Protein AF-0000000086839365 (afdb_homodimer)

Organism: NCBI:txid72228

Structure (mmCIF, N/CA/C/O backbone):
data_AF-0000000086839365-model_v1
#
loop_
_entity.id
_entity.type
_entity.pdbx_description
1 polymer 'YCII-related domain-containing protein'
#
loop_
_atom_site.group_PDB
_atom_site.id
_atom_site.type_symbol
_atom_site.label_atom_id
_atom_site.label_alt_id
_atom_site.label_comp_id
_atom_site.label_asym_id
_atom_site.label_entity_id
_atom_site.label_seq_id
_atom_site.pdbx_PDB_ins_code
_atom_site.Cartn_x
_atom_site.Cartn_y
_atom_site.Cartn_z
_atom_site.occupancy
_atom_site.B_iso_or_equiv
_atom_site.auth_seq_id
_atom_site.auth_comp_id
_atom_site.auth_asym_id
_atom_site.auth_atom_id
_atom_site.pdbx_PDB_model_num
ATOM 1 N N . MET A 1 1 ? 32.625 5.676 -29.281 1 28.03 1 MET A N 1
ATOM 2 C CA . MET A 1 1 ? 31.203 5.43 -29.188 1 28.03 1 MET A CA 1
ATOM 3 C C . MET A 1 1 ? 30.703 5.566 -27.75 1 28.03 1 MET A C 1
ATOM 5 O O . MET A 1 1 ? 31.297 4.992 -26.844 1 28.03 1 MET A O 1
ATOM 9 N N . ALA A 1 2 ? 30.219 6.73 -27.219 1 36.94 2 ALA A N 1
ATOM 10 C CA . ALA A 1 2 ? 29.703 6.93 -25.875 1 36.94 2 ALA A CA 1
ATOM 11 C C . ALA A 1 2 ? 28.766 5.793 -25.484 1 36.94 2 ALA A C 1
ATOM 13 O O . ALA A 1 2 ? 27.844 5.445 -26.219 1 36.94 2 ALA A O 1
ATOM 14 N N . SER A 1 3 ? 29.203 4.723 -24.906 1 38.28 3 SER A N 1
ATOM 15 C CA . SER A 1 3 ? 28.375 3.59 -24.484 1 38.28 3 SER A CA 1
ATOM 16 C C . SER A 1 3 ? 27.062 4.051 -23.875 1 38.28 3 SER A C 1
ATOM 18 O O . SER A 1 3 ? 27.047 4.793 -22.891 1 38.28 3 SER A O 1
ATOM 20 N N . SER A 1 4 ? 26.031 4.438 -24.531 1 45.25 4 SER A N 1
ATOM 21 C CA . SER A 1 4 ? 24.688 4.852 -24.141 1 45.25 4 SER A CA 1
ATOM 22 C C . SER A 1 4 ? 24.156 4.027 -22.984 1 45.25 4 SER A C 1
ATOM 24 O O . SER A 1 4 ? 23.906 2.828 -23.125 1 45.25 4 SER A O 1
ATOM 26 N N . SER A 1 5 ? 24.734 3.982 -21.859 1 48 5 SER A N 1
ATOM 27 C CA . SER A 1 5 ? 24.406 3.174 -20.703 1 48 5 SER A CA 1
ATOM 28 C C . SER A 1 5 ? 22.906 3.18 -20.422 1 48 5 SER A C 1
ATOM 30 O O . SER A 1 5 ? 22.312 4.238 -20.203 1 48 5 SER A O 1
ATOM 32 N N . ALA A 1 6 ? 22.156 2.48 -21.203 1 50.81 6 ALA A N 1
ATOM 33 C CA . ALA A 1 6 ? 20.719 2.301 -21.078 1 50.81 6 ALA A CA 1
ATOM 34 C C . ALA A 1 6 ? 20.281 2.414 -19.609 1 50.81 6 ALA A C 1
ATOM 36 O O . ALA A 1 6 ? 20.891 1.797 -18.734 1 50.81 6 ALA A O 1
ATOM 37 N N . ALA A 1 7 ? 19.672 3.627 -19.281 1 58.88 7 ALA A N 1
ATOM 38 C CA . ALA A 1 7 ? 19.141 3.811 -17.938 1 58.88 7 ALA A CA 1
ATOM 39 C C . ALA A 1 7 ? 18.531 2.518 -17.406 1 58.88 7 ALA A C 1
ATOM 41 O O . ALA A 1 7 ? 17.844 1.8 -18.141 1 58.88 7 ALA A O 1
ATOM 42 N N . ALA A 1 8 ? 19.109 1.996 -16.297 1 73.62 8 ALA A N 1
ATOM 43 C CA . ALA A 1 8 ? 18.562 0.798 -15.664 1 73.62 8 ALA A CA 1
ATOM 44 C C . ALA A 1 8 ? 17.047 0.851 -15.594 1 73.62 8 ALA A C 1
ATOM 46 O O . ALA A 1 8 ? 16.469 1.919 -15.383 1 73.62 8 ALA A O 1
ATOM 47 N N . PRO A 1 9 ? 16.391 -0.224 -16.016 1 88.38 9 PRO A N 1
ATOM 48 C CA . PRO A 1 9 ? 14.93 -0.25 -15.961 1 88.38 9 PRO A CA 1
ATOM 49 C C . PRO A 1 9 ? 14.383 0.116 -14.586 1 88.38 9 PRO A C 1
ATOM 51 O O . PRO A 1 9 ? 15.023 -0.177 -13.57 1 88.38 9 PRO A O 1
ATOM 54 N N . THR A 1 10 ? 13.359 0.94 -14.578 1 95.38 10 THR A N 1
ATOM 55 C CA . THR A 1 10 ? 12.711 1.274 -13.32 1 95.38 10 THR A CA 1
ATOM 56 C C . THR A 1 10 ? 11.609 0.269 -13 1 95.38 10 THR A C 1
ATOM 58 O O . THR A 1 10 ? 11.094 -0.405 -13.891 1 95.38 10 THR A O 1
ATOM 61 N N . HIS A 1 11 ? 11.375 0.149 -11.766 1 97.56 11 HIS A N 1
ATOM 62 C CA . HIS A 1 11 ? 10.336 -0.71 -11.211 1 97.56 11 HIS A CA 1
ATOM 63 C C . HIS A 1 11 ? 9.461 0.051 -10.211 1 97.56 11 HIS A C 1
ATOM 65 O O . HIS A 1 11 ? 9.891 1.069 -9.664 1 97.56 11 HIS A O 1
ATOM 71 N N . GLU A 1 12 ? 8.234 -0.47 -10.055 1 98.25 12 GLU A N 1
ATOM 72 C CA . GLU A 1 12 ? 7.426 0.096 -8.984 1 98.25 12 GLU A CA 1
ATOM 73 C C . GLU A 1 12 ? 7.789 -0.513 -7.633 1 98.25 12 GLU A C 1
ATOM 75 O O . GLU A 1 12 ? 8.062 -1.712 -7.539 1 98.25 12 GLU A O 1
ATOM 80 N N . PHE A 1 13 ? 7.738 0.304 -6.656 1 98.94 13 PHE A N 1
ATOM 81 C CA . PHE A 1 13 ? 7.895 -0.104 -5.262 1 98.94 13 PHE A CA 1
ATOM 82 C C . PHE A 1 13 ? 6.699 0.344 -4.43 1 98.94 13 PHE A C 1
ATOM 84 O O . PHE A 1 13 ? 6.195 1.454 -4.609 1 98.94 13 PHE A O 1
ATOM 91 N N . LEU A 1 14 ? 6.184 -0.525 -3.609 1 98.94 14 LEU A N 1
ATOM 92 C CA . LEU A 1 14 ? 5.293 -0.122 -2.523 1 98.94 14 LEU A CA 1
ATOM 93 C C . LEU A 1 14 ? 6.082 0.168 -1.253 1 98.94 14 LEU A C 1
ATOM 95 O O . LEU A 1 14 ? 6.879 -0.662 -0.808 1 98.94 14 LEU A O 1
ATOM 99 N N . VAL A 1 15 ? 5.832 1.33 -0.741 1 98.94 15 VAL A N 1
ATOM 100 C CA . VAL A 1 15 ? 6.535 1.785 0.453 1 98.94 15 VAL A CA 1
ATOM 101 C C . VAL A 1 15 ? 5.535 2.043 1.577 1 98.94 15 VAL A C 1
ATOM 103 O O . VAL A 1 15 ? 4.473 2.629 1.35 1 98.94 15 VAL A O 1
ATOM 106 N N . VAL A 1 16 ? 5.773 1.506 2.717 1 98.94 16 VAL A N 1
ATOM 107 C CA . VAL A 1 16 ? 5.102 1.881 3.957 1 98.94 16 VAL A CA 1
ATOM 108 C C . VAL A 1 16 ? 6.113 2.49 4.926 1 98.94 16 VAL A C 1
ATOM 110 O O . VAL A 1 16 ? 7.07 1.829 5.332 1 98.94 16 VAL A O 1
ATOM 113 N N . VAL A 1 17 ? 5.91 3.715 5.262 1 98.94 17 VAL A N 1
ATOM 114 C CA . VAL A 1 17 ? 6.859 4.395 6.137 1 98.94 17 VAL A CA 1
ATOM 115 C C . VAL A 1 17 ? 6.125 4.965 7.348 1 98.94 17 VAL A C 1
ATOM 117 O O . VAL A 1 17 ? 5.281 5.852 7.211 1 98.94 17 VAL A O 1
ATOM 120 N N . PRO A 1 18 ? 6.445 4.457 8.523 1 98.88 18 PRO A N 1
ATOM 121 C CA . PRO A 1 18 ? 5.766 4.949 9.727 1 98.88 18 PRO A CA 1
ATOM 122 C C . PRO A 1 18 ? 6.242 6.336 10.148 1 98.88 18 PRO A C 1
ATOM 124 O O . PRO A 1 18 ? 7.348 6.75 9.789 1 98.88 18 PRO A O 1
ATOM 127 N N . ASP A 1 19 ? 5.387 7.039 10.812 1 98.94 19 ASP A N 1
ATOM 128 C CA . ASP A 1 19 ? 5.816 8.219 11.547 1 98.94 19 ASP A CA 1
ATOM 129 C C . ASP A 1 19 ? 6.562 7.832 12.828 1 98.94 19 ASP A C 1
ATOM 131 O O . ASP A 1 19 ? 6.266 6.801 13.43 1 98.94 19 ASP A O 1
ATOM 135 N N . LYS A 1 20 ? 7.512 8.672 13.242 1 98.75 20 LYS A N 1
ATOM 136 C CA . LYS A 1 20 ? 8.07 8.531 14.586 1 98.75 20 LYS A CA 1
ATOM 137 C C . LYS A 1 20 ? 7.031 8.891 15.648 1 98.75 20 LYS A C 1
ATOM 139 O O . LYS A 1 20 ? 6.102 9.656 15.383 1 98.75 20 LYS A O 1
ATOM 144 N N . PRO A 1 21 ? 7.191 8.25 16.844 1 98.25 21 PRO A N 1
ATOM 145 C CA . PRO A 1 21 ? 6.242 8.578 17.906 1 98.25 21 PRO A CA 1
ATOM 146 C C . PRO A 1 21 ? 6.215 10.07 18.219 1 98.25 21 PRO A C 1
ATOM 148 O O . PRO A 1 21 ? 7.262 10.727 18.234 1 98.25 21 PRO A O 1
ATOM 151 N N . GLY A 1 22 ? 4.953 10.648 18.391 1 98 22 GLY A N 1
ATOM 152 C CA . GLY A 1 22 ? 4.801 12.008 18.891 1 98 22 GLY A CA 1
ATOM 153 C C . GLY A 1 22 ? 4.988 13.062 17.812 1 98 22 GLY A C 1
ATOM 154 O O . GLY A 1 22 ? 5.258 14.227 18.109 1 98 22 GLY A O 1
ATOM 155 N N . MET A 1 23 ? 4.879 12.742 16.547 1 98.56 23 MET A N 1
ATOM 156 C CA . MET A 1 23 ? 5.262 13.656 15.484 1 98.56 23 MET A CA 1
ATOM 157 C C . MET A 1 23 ? 4.035 14.32 14.867 1 98.56 23 MET A C 1
ATOM 159 O O . MET A 1 23 ? 4.121 14.938 13.805 1 98.56 23 MET A O 1
ATOM 163 N N . HIS A 1 24 ? 2.869 14.203 15.516 1 98.56 24 HIS A N 1
ATOM 164 C CA . HIS A 1 24 ? 1.63 14.719 14.938 1 98.56 24 HIS A CA 1
ATOM 165 C C . HIS A 1 24 ? 1.744 16.203 14.617 1 98.56 24 HIS A C 1
ATOM 167 O O . HIS A 1 24 ? 1.538 16.609 13.477 1 98.56 24 HIS A O 1
ATOM 173 N N . ALA A 1 25 ? 2.062 17.031 15.594 1 98.56 25 ALA A N 1
ATOM 174 C CA . ALA A 1 25 ? 2.125 18.484 15.422 1 98.56 25 ALA A CA 1
ATOM 175 C C . ALA A 1 25 ? 3.125 18.859 14.328 1 98.56 25 ALA A C 1
ATOM 177 O O . ALA A 1 25 ? 2.861 19.75 13.516 1 98.56 25 ALA A O 1
ATOM 178 N N . LYS A 1 26 ? 4.293 18.234 14.367 1 98.75 26 LYS A N 1
ATOM 179 C CA . LYS A 1 26 ? 5.309 18.516 13.352 1 98.75 26 LYS A CA 1
ATOM 180 C C . LYS A 1 26 ? 4.816 18.109 11.961 1 98.75 26 LYS A C 1
ATOM 182 O O . LYS A 1 26 ? 5.047 18.844 10.992 1 98.75 26 LYS A O 1
ATOM 187 N N . ARG A 1 27 ? 4.172 16.922 11.812 1 98.88 27 ARG A N 1
ATOM 188 C CA . ARG A 1 27 ? 3.605 16.5 10.531 1 98.88 27 ARG A CA 1
ATOM 189 C C . ARG A 1 27 ? 2.629 17.547 10 1 98.88 27 ARG A C 1
ATOM 191 O O . ARG A 1 27 ? 2.717 17.953 8.836 1 98.88 27 ARG A O 1
ATOM 198 N N . ILE A 1 28 ? 1.721 18 10.852 1 98.69 28 ILE A N 1
ATOM 199 C CA . ILE A 1 28 ? 0.717 18.969 10.445 1 98.69 28 ILE A CA 1
ATOM 200 C C . ILE A 1 28 ? 1.403 20.266 9.992 1 98.69 28 ILE A C 1
ATOM 202 O O . ILE A 1 28 ? 1.043 20.844 8.961 1 98.69 28 ILE A O 1
ATOM 206 N N . LYS A 1 29 ? 2.381 20.641 10.711 1 98.62 29 LYS A N 1
ATOM 207 C CA . LYS A 1 29 ? 3.078 21.891 10.445 1 98.62 29 LYS A CA 1
ATOM 208 C C . LYS A 1 29 ? 3.707 21.891 9.055 1 98.62 29 LYS A C 1
ATOM 210 O O . LYS A 1 29 ? 3.705 22.906 8.367 1 98.62 29 LYS A O 1
ATOM 215 N N . VAL A 1 30 ? 4.285 20.797 8.602 1 98.75 30 VAL A N 1
ATOM 216 C CA . VAL A 1 30 ? 5.043 20.797 7.355 1 98.75 30 VAL A CA 1
ATOM 217 C C . VAL A 1 30 ? 4.25 20.078 6.266 1 98.75 30 VAL A C 1
ATOM 219 O O . VAL A 1 30 ? 4.77 19.828 5.176 1 98.75 30 VAL A O 1
ATOM 222 N N . ARG A 1 31 ? 3.018 19.719 6.512 1 98.56 31 ARG A N 1
ATOM 223 C CA . ARG A 1 31 ? 2.205 18.922 5.602 1 98.56 31 ARG A CA 1
ATOM 224 C C . ARG A 1 31 ? 2.027 19.641 4.262 1 98.56 31 ARG A C 1
ATOM 226 O O . ARG A 1 31 ? 2.199 19.031 3.203 1 98.56 31 ARG A O 1
ATOM 233 N N . GLN A 1 32 ? 1.69 20.922 4.32 1 98 32 GLN A N 1
ATOM 234 C CA . GLN A 1 32 ? 1.48 21.656 3.074 1 98 32 GLN A CA 1
ATOM 235 C C . GLN A 1 32 ? 2.752 21.672 2.23 1 98 32 GLN A C 1
ATOM 237 O O . GLN A 1 32 ? 2.695 21.516 1.008 1 98 32 GLN A O 1
ATOM 242 N N . MET A 1 33 ? 3.857 21.891 2.861 1 98.38 33 MET A N 1
ATOM 243 C CA . MET A 1 33 ? 5.125 21.875 2.141 1 98.38 33 MET A CA 1
ATOM 244 C C . MET A 1 33 ? 5.402 20.484 1.562 1 98.38 33 MET A C 1
ATOM 246 O O . MET A 1 33 ? 5.918 20.359 0.449 1 98.38 33 MET A O 1
ATOM 250 N N . HIS A 1 34 ? 5.141 19.406 2.291 1 98.56 34 HIS A N 1
ATOM 251 C CA . HIS A 1 34 ? 5.238 18.047 1.782 1 98.56 34 HIS A CA 1
ATOM 252 C C . HIS A 1 34 ? 4.434 17.875 0.497 1 98.56 34 HIS A C 1
ATOM 254 O O . HIS A 1 34 ? 4.961 17.406 -0.512 1 98.56 34 HIS A O 1
ATOM 260 N N . LEU A 1 35 ? 3.217 18.328 0.524 1 97.19 35 LEU A N 1
ATOM 261 C CA . LEU A 1 35 ? 2.326 18.141 -0.617 1 97.19 35 LEU A CA 1
ATOM 262 C C . LEU A 1 35 ? 2.811 18.953 -1.816 1 97.19 35 LEU A C 1
ATOM 264 O O . LEU A 1 35 ? 2.803 18.453 -2.947 1 97.19 35 LEU A O 1
ATOM 268 N N . VAL A 1 36 ? 3.244 20.172 -1.622 1 97.19 36 VAL A N 1
ATOM 269 C CA . VAL A 1 36 ? 3.762 21.016 -2.689 1 97.19 36 VAL A CA 1
ATOM 270 C C . VAL A 1 36 ? 5.016 20.391 -3.291 1 97.19 36 VAL A C 1
ATOM 272 O O . VAL A 1 36 ? 5.168 20.344 -4.516 1 97.19 36 VAL A O 1
ATOM 275 N N . ASN A 1 37 ? 5.895 19.875 -2.42 1 97 37 ASN A N 1
ATOM 276 C CA . ASN A 1 37 ? 7.152 19.281 -2.865 1 97 37 ASN A CA 1
ATOM 277 C C . ASN A 1 37 ? 6.922 18.016 -3.682 1 97 37 ASN A C 1
ATOM 279 O O . ASN A 1 37 ? 7.785 17.609 -4.461 1 97 37 ASN A O 1
ATOM 283 N N . LEU A 1 38 ? 5.801 17.391 -3.551 1 95.56 38 LEU A N 1
ATOM 284 C CA . LEU A 1 38 ? 5.52 16.125 -4.223 1 95.56 38 LEU A CA 1
ATOM 285 C C . LEU A 1 38 ? 4.992 16.359 -5.633 1 95.56 38 LEU A C 1
ATOM 287 O O . LEU A 1 38 ? 5.023 15.461 -6.473 1 95.56 38 LEU A O 1
ATOM 291 N N . ALA A 1 39 ? 4.527 17.531 -5.879 1 95.56 39 ALA A N 1
ATOM 292 C CA . ALA A 1 39 ? 3.816 17.828 -7.117 1 95.56 39 ALA A CA 1
ATOM 293 C C . ALA A 1 39 ? 4.637 17.422 -8.336 1 95.56 39 ALA A C 1
ATOM 295 O O . ALA A 1 39 ? 4.145 16.719 -9.219 1 95.56 39 ALA A O 1
ATOM 296 N N . PRO A 1 40 ? 5.93 17.766 -8.383 1 96.12 40 PRO A N 1
ATOM 297 C CA . PRO A 1 40 ? 6.699 17.375 -9.562 1 96.12 40 PRO A CA 1
ATOM 298 C C . PRO A 1 40 ? 6.832 15.867 -9.711 1 96.12 40 PRO A C 1
ATOM 300 O O . PRO A 1 40 ? 6.871 15.359 -10.836 1 96.12 40 PRO A O 1
ATOM 303 N N . LYS A 1 41 ? 6.957 15.148 -8.641 1 95.25 41 LYS A N 1
ATOM 304 C CA . LYS A 1 41 ? 7.07 13.695 -8.68 1 95.25 41 LYS A CA 1
ATOM 305 C C . LYS A 1 41 ? 5.777 13.055 -9.172 1 95.25 41 LYS A C 1
ATOM 307 O O . LYS A 1 41 ? 5.809 12.055 -9.898 1 95.25 41 LYS A O 1
ATOM 312 N N . ILE A 1 42 ? 4.707 13.664 -8.781 1 96.06 42 ILE A N 1
ATOM 313 C CA . ILE A 1 42 ? 3.389 13.195 -9.203 1 96.06 42 ILE A CA 1
ATOM 314 C C . ILE A 1 42 ? 3.176 13.508 -10.68 1 96.06 42 ILE A C 1
ATOM 316 O O . ILE A 1 42 ? 2.777 12.633 -11.453 1 96.06 42 ILE A O 1
ATOM 320 N N . GLU A 1 43 ? 3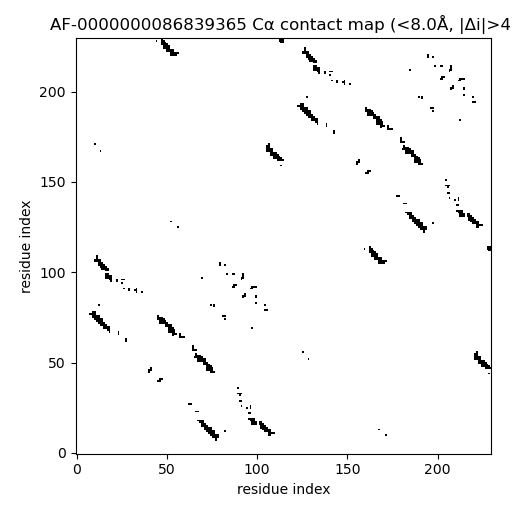.502 14.656 -11.109 1 96.19 43 GLU A N 1
ATOM 321 C CA . GLU A 1 43 ? 3.289 15.109 -12.484 1 96.19 43 GLU A CA 1
ATOM 322 C C . GLU A 1 43 ? 4.16 14.328 -13.461 1 96.19 43 GLU A C 1
ATOM 324 O O . GLU A 1 43 ? 3.75 14.07 -14.594 1 96.19 43 GLU A O 1
ATOM 329 N N . SER A 1 44 ? 5.34 13.93 -13.047 1 95 44 SER A N 1
ATOM 330 C CA . SER A 1 44 ? 6.254 13.188 -13.914 1 95 44 SER A CA 1
ATOM 331 C C . SER A 1 44 ? 5.797 11.742 -14.094 1 95 44 SER A C 1
ATOM 333 O O . SER A 1 44 ? 6.285 11.039 -14.977 1 95 44 SER A O 1
ATOM 335 N N . GLY A 1 45 ? 4.961 11.328 -13.164 1 94.06 45 GLY A N 1
ATOM 336 C CA . GLY A 1 45 ? 4.5 9.945 -13.195 1 94.06 45 GLY A CA 1
ATOM 337 C C . GLY A 1 45 ? 5.387 9.008 -12.398 1 94.06 45 GLY A C 1
ATOM 338 O O . GLY A 1 45 ? 5.16 7.793 -12.383 1 94.06 45 GLY A O 1
ATOM 339 N N . LYS A 1 46 ? 6.344 9.5 -11.75 1 95.06 46 LYS A N 1
ATOM 340 C CA . LYS A 1 46 ? 7.262 8.672 -10.977 1 95.06 46 LYS A CA 1
ATOM 341 C C . LYS A 1 46 ? 6.613 8.188 -9.68 1 95.06 46 LYS A C 1
ATOM 343 O O . LYS A 1 46 ? 6.945 7.117 -9.172 1 95.06 46 LYS A O 1
ATOM 348 N N . TRP A 1 47 ? 5.773 9.023 -9.141 1 97.12 47 TRP A N 1
ATOM 3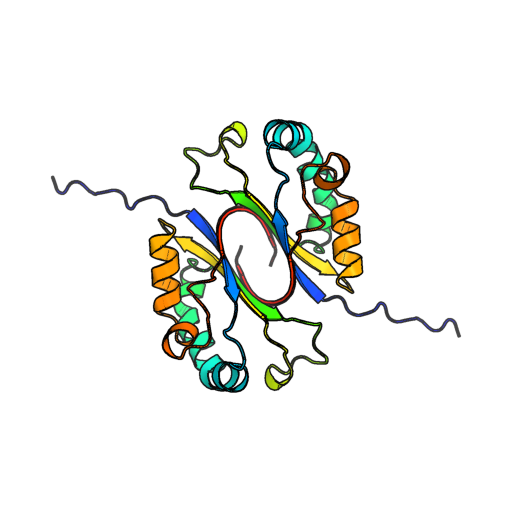49 C CA . TRP A 1 47 ? 4.934 8.602 -8.023 1 97.12 47 TRP A CA 1
ATOM 350 C C . TRP A 1 47 ? 3.529 8.25 -8.5 1 97.12 47 TRP A C 1
ATOM 352 O O . TRP A 1 47 ? 2.832 9.094 -9.07 1 97.12 47 TRP A O 1
ATOM 362 N N . LYS A 1 48 ? 3.152 7.059 -8.266 1 97.81 48 LYS A N 1
ATOM 363 C CA . LYS A 1 48 ? 1.942 6.516 -8.867 1 97.81 48 LYS A CA 1
ATOM 364 C C . LYS A 1 48 ? 0.757 6.605 -7.914 1 97.81 48 LYS A C 1
ATOM 366 O O . LYS A 1 48 ? -0.395 6.676 -8.352 1 97.81 48 LYS A O 1
ATOM 371 N N . MET A 1 49 ? 1.028 6.562 -6.641 1 98.44 49 MET A N 1
ATOM 372 C CA . MET A 1 49 ? 0.014 6.645 -5.594 1 98.44 49 MET A CA 1
ATOM 373 C C . MET A 1 49 ? 0.643 7.02 -4.258 1 98.44 49 MET A C 1
ATOM 375 O O . MET A 1 49 ? 1.79 6.664 -3.982 1 98.44 49 MET A O 1
ATOM 379 N N . GLY A 1 50 ? -0.154 7.699 -3.43 1 98.44 50 GLY A N 1
ATOM 380 C CA . GLY A 1 50 ? 0.332 7.969 -2.086 1 98.44 50 GLY A CA 1
ATOM 381 C C . GLY A 1 50 ? -0.711 8.609 -1.19 1 98.44 50 GLY A C 1
ATOM 382 O O . GLY A 1 50 ? -1.7 9.164 -1.678 1 98.44 50 GLY A O 1
ATOM 383 N N . GLY A 1 51 ? -0.425 8.57 0.098 1 98.62 51 GLY A N 1
ATOM 384 C CA . GLY A 1 51 ? -1.327 9.164 1.071 1 98.62 51 GLY A CA 1
ATOM 385 C C . GLY A 1 51 ? -0.975 8.805 2.504 1 98.62 51 GLY A C 1
ATOM 386 O O . GLY A 1 51 ? 0.053 8.18 2.76 1 98.62 51 GLY A O 1
ATOM 387 N N . ALA A 1 52 ? -1.816 9.219 3.389 1 98.81 52 ALA A N 1
ATOM 388 C CA . ALA A 1 52 ? -1.596 9.031 4.82 1 98.81 52 ALA A CA 1
ATOM 389 C C . ALA A 1 52 ? -2.193 7.715 5.297 1 98.81 52 ALA A C 1
ATOM 391 O O . ALA A 1 52 ? -3.295 7.34 4.887 1 98.81 52 ALA A O 1
ATOM 392 N N . LEU A 1 53 ? -1.438 7.035 6.09 1 98.94 53 LEU A N 1
ATOM 393 C CA . LEU A 1 53 ? -1.932 5.895 6.852 1 98.94 53 LEU A CA 1
ATOM 394 C C . LEU A 1 53 ? -2.371 6.32 8.25 1 98.94 53 LEU A C 1
ATOM 396 O O . LEU A 1 53 ? -1.649 7.051 8.938 1 98.94 53 LEU A O 1
ATOM 400 N N . LEU A 1 54 ? -3.52 5.84 8.664 1 98.81 54 LEU A N 1
ATOM 401 C CA . LEU A 1 54 ? -4.055 6.238 9.961 1 98.81 54 LEU A CA 1
ATOM 402 C C . LEU A 1 54 ? -4.18 5.035 10.891 1 98.81 54 LEU A C 1
ATOM 404 O O . LEU A 1 54 ? -4.312 3.898 10.43 1 98.81 54 LEU A O 1
ATOM 408 N N . LYS A 1 55 ? -4.16 5.273 12.156 1 98.31 55 LYS A N 1
ATOM 409 C CA . LYS A 1 55 ? -4.285 4.23 13.172 1 98.31 55 LYS A CA 1
ATOM 410 C C . LYS A 1 55 ? -5.742 3.807 13.344 1 98.31 55 LYS A C 1
ATOM 412 O O . LYS A 1 55 ? -6.02 2.684 13.766 1 98.31 55 LYS A O 1
ATOM 417 N N . ALA A 1 56 ? -6.648 4.738 13.078 1 97.25 56 ALA A N 1
ATOM 418 C CA . ALA A 1 56 ? -8.086 4.512 13.18 1 97.25 56 ALA A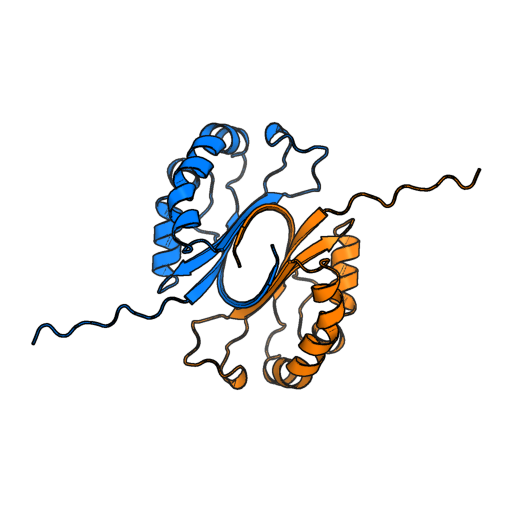 CA 1
ATOM 419 C C . ALA A 1 56 ? -8.844 5.359 12.156 1 97.25 56 ALA A C 1
ATOM 421 O O . ALA A 1 56 ? -8.297 6.305 11.594 1 97.25 56 ALA A O 1
ATOM 422 N N . LEU A 1 57 ? -10.086 4.969 11.914 1 97.25 57 LEU A N 1
ATOM 423 C CA . LEU A 1 57 ? -10.93 5.77 11.023 1 97.25 57 LEU A CA 1
ATOM 424 C C . LEU A 1 57 ? -11.078 7.191 11.555 1 97.25 57 LEU A C 1
ATOM 426 O O . LEU A 1 57 ? -11.32 7.391 12.75 1 97.25 57 LEU A O 1
ATOM 430 N N . PRO A 1 58 ? -10.953 8.125 10.727 1 94.81 58 PRO A N 1
ATOM 431 C CA . PRO A 1 58 ? -11.078 9.508 11.195 1 94.81 58 PRO A CA 1
ATOM 432 C C . PRO A 1 58 ? -12.531 9.93 11.414 1 94.81 58 PRO A C 1
ATOM 434 O O . PRO A 1 58 ? -13.43 9.43 10.734 1 94.81 58 PRO A O 1
ATOM 437 N N . ALA A 1 59 ? -12.703 10.828 12.281 1 92.12 59 ALA A N 1
ATOM 438 C CA . ALA A 1 59 ? -14.039 11.336 12.586 1 92.12 59 ALA A CA 1
ATOM 439 C C . ALA A 1 59 ? -14.539 12.273 11.492 1 92.12 59 ALA A C 1
ATOM 441 O O . ALA A 1 59 ? -15.75 12.406 11.281 1 92.12 59 ALA A O 1
ATOM 442 N N . ASP A 1 60 ? -13.594 12.93 10.844 1 94.25 60 ASP A N 1
ATOM 443 C CA . ASP A 1 60 ? -13.875 13.867 9.766 1 94.25 60 ASP A CA 1
ATOM 444 C C . ASP A 1 60 ? -12.688 13.984 8.812 1 94.25 60 ASP A C 1
ATOM 446 O O . ASP A 1 60 ? -11.75 13.18 8.883 1 94.25 60 ASP A O 1
ATOM 450 N N . ASP A 1 61 ? -12.758 14.938 7.949 1 94.44 61 ASP A N 1
ATOM 451 C CA . ASP A 1 61 ? -11.719 15.031 6.926 1 94.44 61 ASP A CA 1
ATOM 452 C C . ASP A 1 61 ? -10.68 16.078 7.293 1 94.44 61 ASP A C 1
ATOM 454 O O . ASP A 1 61 ? -9.867 16.484 6.453 1 94.44 61 ASP A O 1
ATOM 458 N N . ASP A 1 62 ? -10.68 16.562 8.523 1 96.56 62 ASP A N 1
ATOM 459 C CA . ASP A 1 62 ? -9.688 17.531 8.992 1 96.56 62 ASP A CA 1
ATOM 460 C C . ASP A 1 62 ? -8.398 16.828 9.414 1 96.56 62 ASP A C 1
ATOM 462 O O . ASP A 1 62 ? -8.383 16.109 10.422 1 96.56 62 ASP A O 1
ATOM 466 N N . PRO A 1 63 ? -7.344 17.062 8.727 1 97.06 63 PRO A N 1
ATOM 467 C CA . PRO A 1 63 ? -6.098 16.359 9.039 1 97.06 63 PRO A CA 1
ATOM 468 C C . PRO A 1 63 ? -5.637 16.594 10.477 1 97.06 63 PRO A C 1
ATOM 470 O O . PRO A 1 63 ? -4.938 15.758 11.055 1 97.06 63 PRO A O 1
ATOM 473 N N . ASP A 1 64 ? -6.043 17.703 11.039 1 96.69 64 ASP A N 1
ATOM 474 C CA . ASP A 1 64 ? -5.664 17.984 12.414 1 96.69 64 ASP A CA 1
ATOM 475 C C . ASP A 1 64 ? -6.199 16.922 13.367 1 96.69 64 ASP A C 1
ATOM 477 O O . ASP A 1 64 ? -5.684 16.75 14.469 1 96.69 64 ASP A O 1
ATOM 481 N N . ASN A 1 65 ? -7.188 16.219 12.922 1 96.75 65 ASN A N 1
ATOM 482 C CA . ASN A 1 65 ? -7.836 15.219 13.766 1 96.75 65 ASN A CA 1
ATOM 483 C C . ASN A 1 65 ? -7.387 13.805 13.414 1 96.75 65 ASN A C 1
ATOM 485 O O . ASN A 1 65 ? -7.832 12.836 14.031 1 96.75 65 ASN A O 1
ATOM 489 N N . PHE A 1 66 ? -6.535 13.672 12.453 1 98.25 66 PHE A N 1
ATOM 490 C CA . PHE A 1 66 ? -6.078 12.352 12.039 1 98.25 66 PHE A CA 1
ATOM 491 C C . PHE A 1 66 ? -5.117 11.758 13.055 1 98.25 66 PHE A C 1
ATOM 493 O O . PHE A 1 66 ? -4.262 12.469 13.602 1 98.25 66 PHE A O 1
ATOM 500 N N . GLU A 1 67 ? -5.273 10.539 13.359 1 98.06 67 GLU A N 1
ATOM 501 C CA . GLU A 1 67 ? -4.242 9.789 14.07 1 98.06 67 GLU A CA 1
ATOM 502 C C . GLU A 1 67 ? -3.316 9.07 13.094 1 98.06 67 GLU A C 1
ATOM 504 O O . GLU A 1 67 ? -3.518 7.891 12.797 1 98.06 67 GLU A O 1
ATOM 509 N N . PHE A 1 68 ? -2.277 9.75 12.742 1 98.88 68 PHE A N 1
ATOM 510 C CA . PHE A 1 68 ? -1.394 9.266 11.695 1 98.88 68 PHE A CA 1
ATOM 511 C C . PHE A 1 68 ? -0.596 8.055 12.172 1 98.88 68 PHE A C 1
ATOM 513 O O . PHE A 1 68 ? -0.026 8.078 13.266 1 98.88 68 PHE A O 1
ATOM 520 N N . ALA A 1 69 ? -0.499 7.066 11.375 1 98.88 69 ALA A N 1
ATOM 521 C CA . ALA A 1 69 ? 0.427 5.949 11.547 1 98.88 69 ALA A CA 1
ATOM 522 C C . ALA A 1 69 ? 1.683 6.141 10.703 1 98.88 69 ALA A C 1
ATOM 524 O O . ALA A 1 69 ? 2.746 5.605 11.023 1 98.88 69 ALA A O 1
ATOM 525 N N . GLY A 1 70 ? 1.603 6.828 9.617 1 98.88 70 GLY A N 1
ATOM 526 C CA . GLY A 1 70 ? 2.639 7.023 8.617 1 98.88 70 GLY A CA 1
ATOM 527 C C . GLY A 1 70 ? 2.084 7.312 7.234 1 98.88 70 GLY A C 1
ATOM 528 O O . GLY A 1 70 ? 1.095 8.031 7.094 1 98.88 70 GLY A O 1
ATOM 529 N N . SER A 1 71 ? 2.783 6.855 6.227 1 98.94 71 SER A N 1
ATOM 530 C CA . SER A 1 71 ? 2.414 7.086 4.832 1 98.94 71 SER A CA 1
ATOM 531 C C . SER A 1 71 ? 2.676 5.852 3.98 1 98.94 71 SER A C 1
ATOM 533 O O . SER A 1 71 ? 3.467 4.984 4.359 1 98.94 71 SER A O 1
ATOM 535 N N . SER A 1 72 ? 1.963 5.781 2.949 1 98.88 72 SER A N 1
ATOM 536 C CA . SER A 1 72 ? 2.305 4.828 1.896 1 98.88 72 SER A CA 1
ATOM 537 C C . SER A 1 72 ? 2.471 5.531 0.552 1 98.88 72 SER A C 1
ATOM 539 O O . SER A 1 72 ? 1.763 6.496 0.258 1 98.88 72 SER A O 1
ATOM 541 N N . ILE A 1 73 ? 3.387 4.957 -0.23 1 98.69 73 ILE A N 1
ATOM 542 C CA . ILE A 1 73 ? 3.709 5.48 -1.555 1 98.69 73 ILE A CA 1
ATOM 543 C C . ILE A 1 73 ? 3.967 4.32 -2.516 1 98.69 73 ILE A C 1
ATOM 545 O O . ILE A 1 73 ? 4.582 3.318 -2.139 1 98.69 73 ILE A O 1
ATOM 549 N N . VAL A 1 74 ? 3.467 4.41 -3.717 1 98.81 74 VAL A N 1
ATOM 550 C CA . VAL A 1 74 ? 3.953 3.617 -4.84 1 98.81 74 VAL A CA 1
ATOM 551 C C . VAL A 1 74 ? 4.758 4.504 -5.785 1 98.81 74 VAL A C 1
ATOM 553 O O . VAL A 1 74 ? 4.242 5.488 -6.316 1 98.81 74 VAL A O 1
ATOM 556 N N . CYS A 1 75 ? 6.016 4.145 -5.984 1 98.56 75 CYS A N 1
ATOM 557 C CA . CYS A 1 75 ? 6.867 4.988 -6.812 1 98.56 75 CYS A CA 1
ATOM 558 C C . CYS A 1 75 ? 7.75 4.145 -7.723 1 98.56 75 CYS A C 1
ATOM 560 O O . CYS A 1 75 ? 7.945 2.955 -7.477 1 98.56 75 CYS A O 1
ATOM 562 N N . LEU A 1 76 ? 8.188 4.777 -8.781 1 97.88 76 LEU A N 1
ATOM 563 C CA . LEU A 1 76 ? 9.156 4.18 -9.695 1 97.88 76 LEU A CA 1
ATOM 564 C C . LEU A 1 76 ? 10.586 4.434 -9.219 1 97.88 76 LEU A C 1
ATOM 566 O O . LEU A 1 76 ? 10.914 5.547 -8.805 1 97.88 76 LEU A O 1
ATOM 570 N N . ALA A 1 77 ? 11.406 3.414 -9.242 1 98 77 ALA A N 1
ATOM 571 C CA . ALA A 1 77 ? 12.828 3.52 -8.914 1 98 77 ALA A CA 1
ATOM 572 C C . ALA A 1 77 ? 13.625 2.383 -9.555 1 98 77 ALA A C 1
ATOM 574 O O . ALA A 1 77 ? 13.055 1.372 -9.969 1 98 77 ALA A O 1
ATOM 575 N N . GLU A 1 78 ? 14.906 2.592 -9.578 1 97.12 78 GLU A N 1
ATOM 576 C CA . GLU A 1 78 ? 15.789 1.572 -10.133 1 97.12 78 GLU A CA 1
ATOM 577 C C . GLU A 1 78 ? 16.172 0.543 -9.078 1 97.12 78 GLU A C 1
ATOM 579 O O . GLU A 1 78 ? 16.609 -0.562 -9.414 1 97.12 78 GLU A O 1
ATOM 584 N N . SER A 1 79 ? 16.078 0.968 -7.816 1 97.25 79 SER A N 1
ATOM 585 C CA . SER A 1 79 ? 16.516 0.121 -6.715 1 97.25 79 SER A CA 1
ATOM 586 C C . SER A 1 79 ? 15.906 0.567 -5.391 1 97.25 79 SER A C 1
ATOM 588 O O . SER A 1 79 ? 15.32 1.646 -5.309 1 97.25 79 SER A O 1
ATOM 590 N N . ARG A 1 80 ? 16.031 -0.323 -4.453 1 97.62 80 ARG A N 1
ATOM 591 C CA . ARG A 1 80 ? 15.641 0.018 -3.094 1 97.62 80 ARG A CA 1
ATOM 592 C C . ARG A 1 80 ? 16.391 1.251 -2.594 1 97.62 80 ARG A C 1
ATOM 594 O O . ARG A 1 80 ? 15.805 2.104 -1.92 1 97.62 80 ARG A O 1
ATOM 601 N N . GLU A 1 81 ? 17.688 1.312 -2.896 1 97.5 81 GLU A N 1
ATOM 602 C CA . GLU A 1 81 ? 18.5 2.438 -2.469 1 97.5 81 GLU A CA 1
ATOM 603 C C . GLU A 1 81 ? 17.984 3.752 -3.041 1 97.5 81 GLU A C 1
ATOM 605 O O . GLU A 1 81 ? 17.984 4.777 -2.354 1 97.5 81 GLU A O 1
ATOM 610 N N . GLU A 1 82 ? 17.531 3.732 -4.254 1 97.75 82 GLU A N 1
ATOM 611 C CA . GLU A 1 82 ? 16.984 4.949 -4.844 1 97.75 82 GLU A CA 1
ATOM 612 C C . GLU A 1 82 ? 15.695 5.363 -4.141 1 97.75 82 GLU A C 1
ATOM 614 O O . GLU A 1 82 ? 15.438 6.559 -3.965 1 97.75 82 GLU A O 1
ATOM 619 N N . VAL A 1 83 ? 14.836 4.383 -3.766 1 98.44 83 VAL A N 1
ATOM 620 C CA . VAL A 1 83 ? 13.633 4.688 -3.004 1 98.44 83 VAL A CA 1
ATOM 621 C C . VAL A 1 83 ? 14.008 5.398 -1.705 1 98.44 83 VAL A C 1
ATOM 623 O O . VAL A 1 83 ? 13.43 6.438 -1.369 1 98.44 83 VAL A O 1
ATOM 626 N N . LEU A 1 84 ? 14.992 4.859 -1.025 1 98.12 84 LEU A N 1
ATOM 627 C CA . LEU A 1 84 ? 15.43 5.441 0.24 1 98.12 84 LEU A CA 1
ATOM 628 C C . LEU A 1 84 ? 15.938 6.863 0.038 1 98.12 84 LEU A C 1
ATOM 630 O O . LEU A 1 84 ? 15.68 7.742 0.867 1 98.12 84 LEU A O 1
ATOM 634 N N . GLU A 1 85 ? 16.609 7.066 -1.051 1 97.44 85 GLU A N 1
ATOM 635 C CA . GLU A 1 85 ? 17.078 8.414 -1.368 1 97.44 85 GLU A CA 1
ATOM 636 C C . GLU A 1 85 ? 15.906 9.367 -1.579 1 97.44 85 GLU A C 1
ATOM 638 O O . GLU A 1 85 ? 15.93 10.5 -1.09 1 97.44 85 GLU A O 1
ATOM 643 N N . GLN A 1 86 ? 14.953 8.922 -2.287 1 97.19 86 GLN A N 1
ATOM 644 C CA . GLN A 1 86 ? 13.766 9.742 -2.49 1 97.19 86 GLN A CA 1
ATOM 645 C C . GLN A 1 86 ? 13.102 10.094 -1.161 1 97.19 86 GLN A C 1
ATOM 647 O O . GLN A 1 86 ? 12.695 11.234 -0.947 1 97.19 86 GLN A O 1
ATOM 652 N N . LEU A 1 87 ? 12.969 9.125 -0.251 1 98.12 87 LEU A N 1
ATOM 653 C CA . LEU A 1 87 ? 12.375 9.375 1.059 1 98.12 87 LEU A CA 1
ATOM 654 C C . LEU A 1 87 ? 13.195 10.383 1.85 1 98.12 87 LEU A C 1
ATOM 656 O O . LEU A 1 87 ? 12.633 11.258 2.52 1 98.12 87 LEU A O 1
ATOM 660 N N . ARG A 1 88 ? 14.477 10.266 1.743 1 97.19 88 ARG A N 1
ATOM 661 C CA . ARG A 1 88 ? 15.367 11.125 2.51 1 97.19 88 ARG A CA 1
ATOM 662 C C . ARG A 1 88 ? 15.25 12.578 2.059 1 97.19 88 ARG A C 1
ATOM 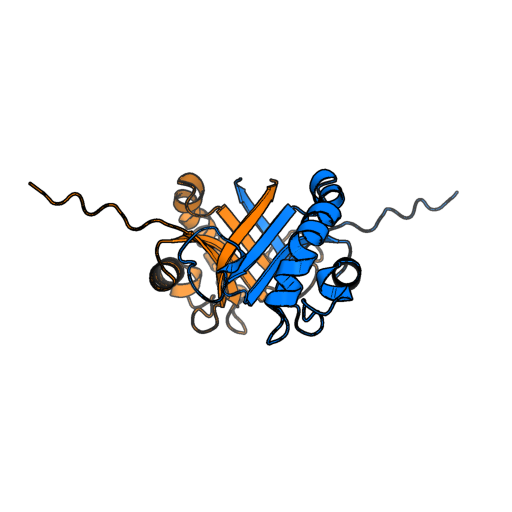664 O O . ARG A 1 88 ? 15.477 13.5 2.846 1 97.19 88 ARG A O 1
ATOM 671 N N . GLU A 1 89 ? 14.852 12.812 0.838 1 97.06 89 GLU A N 1
ATOM 672 C CA . GLU A 1 89 ? 14.742 14.156 0.279 1 97.06 89 GLU A CA 1
ATOM 673 C C . GLU A 1 89 ? 13.445 14.836 0.727 1 97.06 89 GLU A C 1
ATOM 675 O O . GLU A 1 89 ? 13.305 16.047 0.609 1 97.06 89 GLU A O 1
ATOM 680 N N . ASP A 1 90 ? 12.539 14.102 1.229 1 98.31 90 ASP A N 1
ATOM 681 C CA . ASP A 1 90 ? 11.234 14.633 1.599 1 98.31 90 ASP A CA 1
ATOM 682 C C . ASP A 1 90 ? 11.312 15.422 2.908 1 98.31 90 ASP A C 1
ATOM 684 O O . ASP A 1 90 ? 12.023 15.023 3.834 1 98.31 90 ASP A O 1
ATOM 688 N N . ILE A 1 91 ? 10.539 16.453 3.021 1 98.81 91 ILE A N 1
ATOM 689 C CA . ILE A 1 91 ? 10.516 17.328 4.199 1 98.81 91 ILE A CA 1
ATOM 690 C C . ILE A 1 91 ? 10.125 16.5 5.43 1 98.81 91 ILE A C 1
ATOM 692 O O . ILE A 1 91 ? 10.57 16.797 6.543 1 98.81 91 ILE A O 1
ATOM 696 N N . TYR A 1 92 ? 9.266 15.43 5.355 1 98.88 92 TYR A N 1
ATOM 697 C CA . TYR A 1 92 ? 8.898 14.578 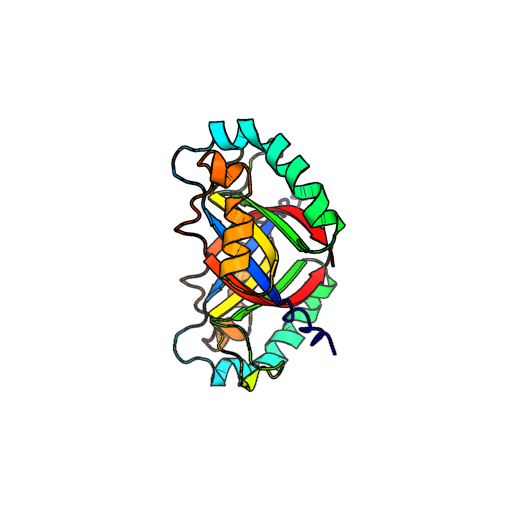6.48 1 98.88 92 TYR A CA 1
ATOM 698 C C . TYR A 1 92 ? 10.117 13.883 7.066 1 98.88 92 TYR A C 1
ATOM 700 O O . TYR A 1 92 ? 10.234 13.742 8.289 1 98.88 92 TYR A O 1
ATOM 708 N N . THR A 1 93 ? 11.016 13.445 6.176 1 98.75 93 THR A N 1
ATOM 709 C CA . THR A 1 93 ? 12.242 12.844 6.684 1 98.75 93 THR A CA 1
ATOM 710 C C . THR A 1 93 ? 13.164 13.906 7.266 1 98.75 93 THR A C 1
ATOM 712 O O . THR A 1 93 ? 13.703 13.742 8.359 1 98.75 93 THR A O 1
ATOM 715 N N . LYS A 1 94 ? 13.305 14.992 6.633 1 98.62 94 LYS A N 1
ATOM 716 C CA . LYS A 1 94 ? 14.234 16.047 7.02 1 98.62 94 LYS A CA 1
ATOM 717 C C . LYS A 1 94 ? 13.852 16.656 8.367 1 98.62 94 LYS A C 1
ATOM 719 O O . LYS A 1 94 ? 14.711 17.125 9.109 1 98.62 94 LYS A O 1
ATOM 724 N N . THR A 1 95 ? 12.594 16.672 8.656 1 98.62 95 THR A N 1
ATOM 725 C CA . THR A 1 95 ? 12.141 17.297 9.898 1 98.62 95 THR A CA 1
ATOM 726 C C . THR A 1 95 ? 11.93 16.234 10.984 1 98.62 95 THR A C 1
ATOM 728 O O . THR A 1 95 ? 11.609 16.562 12.125 1 98.62 95 THR A O 1
ATOM 731 N N . GLY A 1 96 ? 12.039 14.984 10.602 1 98.5 96 GLY A N 1
ATOM 732 C CA . GLY A 1 96 ? 12.016 13.922 11.594 1 98.5 96 GLY A CA 1
ATOM 733 C C . GLY A 1 96 ? 10.648 13.289 11.766 1 98.5 96 GLY A C 1
ATOM 734 O O . GLY A 1 96 ? 10.398 12.594 12.75 1 98.5 96 GLY A O 1
ATOM 735 N N . VAL A 1 97 ? 9.742 13.516 10.852 1 98.94 97 VAL A N 1
ATOM 736 C CA . VAL A 1 97 ? 8.398 12.953 10.93 1 98.94 97 VAL A CA 1
ATOM 737 C C . VAL A 1 97 ? 8.438 11.469 10.586 1 98.94 97 VAL A C 1
ATOM 739 O O . VAL A 1 97 ? 8.039 10.625 11.391 1 98.94 97 VAL A O 1
ATOM 742 N N . TRP A 1 98 ? 8.93 11.164 9.383 1 98.94 98 TRP A N 1
ATOM 743 C CA . TRP A 1 98 ? 8.992 9.781 8.93 1 98.94 98 TRP A CA 1
ATOM 744 C C . TRP A 1 98 ? 10.109 9.023 9.633 1 98.94 98 TRP A C 1
ATOM 746 O O . TRP A 1 98 ? 11.203 9.555 9.82 1 98.94 98 TRP A O 1
ATOM 756 N N . ASP A 1 99 ? 9.859 7.883 10.055 1 98.75 99 ASP A N 1
ATOM 757 C CA . ASP A 1 99 ? 10.891 6.953 10.5 1 98.75 99 ASP A CA 1
ATOM 758 C C . ASP A 1 99 ? 11.406 6.102 9.344 1 98.75 99 ASP A C 1
ATOM 760 O O . ASP A 1 99 ? 11.031 4.938 9.211 1 98.75 99 ASP A O 1
ATOM 764 N N . THR A 1 100 ? 12.312 6.59 8.586 1 98.19 100 THR A N 1
ATOM 765 C CA . THR A 1 100 ? 12.758 5.949 7.352 1 98.19 100 THR A CA 1
ATOM 766 C C . THR A 1 100 ? 13.523 4.668 7.656 1 98.19 100 THR A C 1
ATOM 768 O O . THR A 1 100 ? 13.625 3.777 6.809 1 98.19 100 THR A O 1
ATOM 771 N N . GLU A 1 101 ? 14.109 4.566 8.844 1 97.25 101 GLU A N 1
ATOM 772 C CA . GLU A 1 101 ? 14.82 3.357 9.25 1 97.25 101 GLU A CA 1
ATOM 773 C C . GLU A 1 101 ? 13.867 2.168 9.344 1 97.25 101 GLU A C 1
ATOM 775 O O . GLU A 1 101 ? 14.297 1.016 9.25 1 97.25 101 GLU A O 1
ATOM 780 N N . LYS A 1 102 ? 12.586 2.432 9.523 1 98.25 102 LYS A N 1
ATOM 781 C CA . LYS A 1 102 ? 11.594 1.366 9.672 1 98.25 102 LYS A CA 1
ATOM 782 C C . LYS A 1 102 ? 10.711 1.264 8.43 1 98.25 102 LYS A C 1
ATOM 784 O O . LYS A 1 102 ? 9.68 0.594 8.453 1 98.25 102 LYS A O 1
ATOM 789 N N . ALA A 1 103 ? 11.109 1.923 7.391 1 98.81 103 ALA A N 1
ATOM 790 C CA . ALA A 1 103 ? 10.336 1.862 6.152 1 98.81 103 ALA A CA 1
ATOM 791 C C . ALA A 1 103 ? 10.344 0.453 5.566 1 98.81 103 ALA A C 1
ATOM 793 O O . ALA A 1 103 ? 11.383 -0.216 5.562 1 98.81 103 ALA A O 1
ATOM 794 N N . GLN A 1 104 ? 9.164 -0.008 5.211 1 98.81 104 GLN A N 1
ATOM 795 C CA . GLN A 1 104 ? 9.039 -1.203 4.383 1 98.81 104 GLN A CA 1
ATOM 796 C C . GLN A 1 104 ? 9.055 -0.847 2.9 1 98.81 104 GLN A C 1
ATOM 798 O O . GLN A 1 104 ? 8.297 0.018 2.455 1 98.81 104 GLN A O 1
ATOM 803 N N . ILE A 1 105 ? 9.922 -1.509 2.166 1 98.88 105 ILE A N 1
ATOM 804 C CA . ILE A 1 105 ? 10.086 -1.229 0.743 1 98.88 105 ILE A CA 1
ATOM 805 C C . ILE A 1 105 ? 10.047 -2.535 -0.047 1 98.88 105 ILE A C 1
ATOM 807 O O . ILE A 1 105 ? 10.93 -3.383 0.101 1 98.88 105 ILE A O 1
ATOM 811 N N . TYR A 1 106 ? 9.031 -2.662 -0.9 1 98.88 106 TYR A N 1
ATOM 812 C CA . TYR A 1 106 ? 8.859 -3.883 -1.678 1 98.88 106 TYR A CA 1
ATOM 813 C C . TYR A 1 106 ? 8.828 -3.58 -3.17 1 98.88 106 TYR A C 1
ATOM 815 O O . TYR A 1 106 ? 8.047 -2.736 -3.625 1 98.88 106 TYR A O 1
ATOM 823 N N . PRO A 1 107 ? 9.672 -4.297 -3.953 1 98.81 107 PRO A N 1
ATOM 824 C CA . PRO A 1 107 ? 9.25 -4.32 -5.355 1 98.81 107 PRO A CA 1
ATOM 825 C C . PRO A 1 107 ? 7.793 -4.742 -5.523 1 98.81 107 PRO A C 1
ATOM 827 O O . PRO A 1 107 ? 7.328 -5.66 -4.836 1 98.81 107 PRO A O 1
ATOM 830 N N . PHE A 1 108 ? 7.125 -4.07 -6.355 1 98.88 108 PHE A N 1
ATOM 831 C CA . PHE A 1 108 ? 5.676 -4.195 -6.441 1 98.88 108 PHE A CA 1
ATOM 832 C C . PHE A 1 108 ? 5.246 -4.508 -7.871 1 98.88 108 PHE A C 1
ATOM 834 O O . PHE A 1 108 ? 5.496 -3.723 -8.789 1 98.88 108 PHE A O 1
ATOM 841 N N . LYS A 1 109 ? 4.73 -5.652 -8.109 1 98.5 109 LYS A N 1
ATOM 842 C CA . LYS A 1 109 ? 4.086 -5.984 -9.383 1 98.5 109 LYS A CA 1
ATOM 843 C C . LYS A 1 109 ? 2.596 -5.66 -9.336 1 98.5 109 LYS A C 1
ATOM 845 O O . LYS A 1 109 ? 1.777 -6.516 -9 1 98.5 109 LYS A O 1
ATOM 850 N N . CYS A 1 110 ? 2.236 -4.473 -9.719 1 97.62 110 CYS A N 1
ATOM 851 C CA . CYS A 1 110 ? 0.863 -3.984 -9.664 1 97.62 110 CYS A CA 1
ATOM 852 C C . CYS A 1 110 ? -0 -4.664 -10.727 1 97.62 110 CYS A C 1
ATOM 854 O O . CYS A 1 110 ? 0.265 -4.539 -11.922 1 97.62 110 CYS A O 1
ATOM 856 N N . ALA A 1 111 ? -1.012 -5.293 -10.281 1 97.25 111 ALA A N 1
ATOM 857 C CA . ALA A 1 111 ? -1.895 -6.02 -11.188 1 97.25 111 ALA A CA 1
ATOM 858 C C . ALA A 1 111 ? -2.992 -5.109 -11.734 1 97.25 111 ALA A C 1
ATOM 860 O O . ALA A 1 111 ? -3.424 -5.266 -12.883 1 97.25 111 ALA A O 1
ATOM 861 N N . PHE A 1 112 ? -3.475 -4.211 -10.938 1 96.94 112 PHE A N 1
ATOM 862 C CA . PHE A 1 112 ? -4.484 -3.242 -11.344 1 96.94 112 PHE A CA 1
ATOM 863 C C . PHE A 1 112 ? -4.398 -1.982 -10.484 1 96.94 112 PHE A C 1
ATOM 865 O O . PHE A 1 112 ? -3.973 -2.037 -9.328 1 96.94 112 PHE A O 1
ATOM 872 N N . ARG A 1 113 ? -4.73 -0.876 -11.039 1 96.62 113 ARG A N 1
ATOM 873 C CA . ARG A 1 113 ? -4.836 0.415 -10.367 1 96.62 113 ARG A CA 1
ATOM 874 C C . ARG A 1 113 ? -5.922 1.276 -11.008 1 96.62 113 ARG A C 1
ATOM 876 O O . ARG A 1 113 ? -5.812 1.656 -12.172 1 96.62 113 ARG A O 1
ATOM 883 N N . ASN A 1 114 ? -6.863 1.521 -10.227 1 92 114 ASN A N 1
ATOM 884 C CA . ASN A 1 114 ? -7.992 2.33 -10.68 1 92 114 ASN A CA 1
ATOM 885 C C . ASN A 1 114 ? -8.039 3.676 -9.961 1 92 114 ASN A C 1
ATOM 887 O O . ASN A 1 114 ? -7.715 3.764 -8.773 1 92 114 ASN A O 1
ATOM 891 N N . PRO A 1 115 ? -8.375 4.715 -10.648 1 85.25 115 PRO A N 1
ATOM 892 C CA . PRO A 1 115 ? -8.391 6.023 -9.992 1 85.25 115 PRO A CA 1
ATOM 893 C C . PRO A 1 115 ? -9.445 6.121 -8.891 1 85.25 115 PRO A C 1
ATOM 895 O O . PRO A 1 115 ? -10.438 5.391 -8.914 1 85.25 115 PRO A O 1
ATOM 898 N N . MET B 1 1 ? -42.25 3.363 8.961 1 28.17 1 MET B N 1
ATOM 899 C CA . MET B 1 1 ? -41.219 3.98 8.148 1 28.17 1 MET B CA 1
ATOM 900 C C . MET B 1 1 ? -39.938 3.178 8.219 1 28.17 1 MET B C 1
ATOM 902 O O . MET B 1 1 ? -39.469 2.83 9.305 1 28.17 1 MET B O 1
ATOM 906 N N . ALA B 1 2 ? -39.562 2.195 7.344 1 36.56 2 ALA B N 1
ATOM 907 C CA . ALA B 1 2 ? -38.344 1.393 7.336 1 36.56 2 ALA B CA 1
ATOM 908 C C . ALA B 1 2 ? -37.125 2.266 7.551 1 36.56 2 ALA B C 1
ATOM 910 O O . ALA B 1 2 ? -36.938 3.271 6.859 1 36.56 2 ALA B O 1
ATOM 911 N N . SER B 1 3 ? -36.656 2.541 8.727 1 38.75 3 SER B N 1
ATOM 912 C CA . SER B 1 3 ? -35.5 3.373 9.016 1 38.75 3 SER B CA 1
ATOM 913 C C . SER B 1 3 ? -34.375 3.105 8.031 1 38.75 3 SER B C 1
ATOM 915 O O . SER B 1 3 ? -33.906 1.97 7.898 1 38.75 3 SER B O 1
ATOM 917 N N . SER B 1 4 ? -34.281 3.566 6.84 1 44.97 4 SER B N 1
ATOM 918 C CA . SER B 1 4 ? -33.281 3.475 5.773 1 44.97 4 SER B CA 1
ATOM 919 C C . SER B 1 4 ? -31.875 3.514 6.332 1 44.97 4 SER B C 1
ATOM 921 O O . SER B 1 4 ? -31.422 4.551 6.832 1 44.97 4 SER B O 1
ATOM 923 N N . SER B 1 5 ? -31.406 2.688 7.176 1 47.5 5 SER B N 1
ATOM 924 C CA . SER B 1 5 ? -30.125 2.643 7.859 1 47.5 5 SER B CA 1
ATOM 925 C C . SER B 1 5 ? -28.984 2.965 6.906 1 47.5 5 SER B C 1
ATOM 927 O O . SER B 1 5 ? -28.781 2.264 5.91 1 47.5 5 SER B O 1
ATOM 929 N N . ALA B 1 6 ? -28.812 4.195 6.527 1 51.25 6 ALA B N 1
ATOM 930 C CA . ALA B 1 6 ? -27.75 4.719 5.66 1 51.25 6 ALA B CA 1
ATOM 931 C C . ALA B 1 6 ? -26.484 3.883 5.773 1 51.25 6 ALA B C 1
ATOM 933 O O . ALA B 1 6 ? -26.031 3.576 6.875 1 51.25 6 ALA B O 1
ATOM 934 N N . ALA B 1 7 ? -26.25 3.014 4.727 1 59.34 7 ALA B N 1
ATOM 935 C CA . ALA B 1 7 ? -25.031 2.223 4.688 1 59.34 7 ALA B CA 1
ATOM 936 C C . ALA B 1 7 ? -23.844 3.014 5.246 1 59.34 7 ALA B C 1
ATOM 938 O O . ALA B 1 7 ? -23.719 4.211 4.977 1 59.34 7 ALA B O 1
ATOM 939 N N . ALA B 1 8 ? -23.297 2.5 6.355 1 73.5 8 ALA B N 1
ATOM 940 C CA . ALA B 1 8 ? -22.109 3.137 6.945 1 73.5 8 ALA B CA 1
ATOM 941 C C . ALA B 1 8 ? -21.125 3.551 5.867 1 73.5 8 ALA B C 1
ATOM 943 O O . ALA B 1 8 ? -20.953 2.85 4.867 1 73.5 8 ALA B O 1
ATOM 944 N N . PRO B 1 9 ? -20.672 4.789 5.91 1 88.25 9 PRO B N 1
ATOM 945 C CA . PRO B 1 9 ? -19.688 5.254 4.918 1 88.25 9 PRO B CA 1
ATOM 946 C C . PRO B 1 9 ? -18.5 4.312 4.773 1 88.25 9 PRO B C 1
ATOM 948 O O . PRO B 1 9 ? -18.094 3.678 5.75 1 88.25 9 PRO B O 1
ATOM 951 N N . THR B 1 10 ? -18.125 4.074 3.539 1 95.25 10 THR B N 1
ATOM 952 C CA . THR B 1 10 ? -16.938 3.264 3.297 1 95.25 10 THR B CA 1
ATOM 953 C C . THR B 1 10 ? -15.688 4.137 3.252 1 95.25 10 THR B C 1
ATOM 955 O O . THR B 1 10 ? -15.773 5.344 3.01 1 95.25 10 THR B O 1
ATOM 958 N N . HIS B 1 11 ? -14.625 3.531 3.574 1 97.5 11 HIS B N 1
ATOM 959 C CA . HIS B 1 11 ? -13.297 4.137 3.562 1 97.5 11 HIS B CA 1
ATOM 960 C C . HIS B 1 11 ? -12.297 3.262 2.809 1 97.5 11 HIS B C 1
ATOM 962 O O . HIS B 1 11 ? -12.508 2.057 2.658 1 97.5 11 HIS B O 1
ATOM 968 N N . GLU B 1 12 ? -11.25 3.943 2.322 1 98.19 12 GLU B N 1
ATOM 969 C CA . GLU B 1 12 ? -10.172 3.139 1.754 1 98.19 12 GLU B CA 1
ATOM 970 C C . GLU B 1 12 ? -9.25 2.605 2.846 1 98.19 12 GLU B C 1
ATOM 972 O O . GLU B 1 12 ? -8.961 3.307 3.816 1 98.19 12 GLU B O 1
ATOM 977 N N . PHE B 1 13 ? -8.797 1.434 2.629 1 98.88 13 PHE B N 1
ATOM 978 C CA . PHE B 1 13 ? -7.781 0.803 3.457 1 98.88 13 PHE B CA 1
ATOM 979 C C . PHE B 1 13 ? -6.594 0.357 2.611 1 98.88 13 PHE B C 1
ATOM 981 O O . PHE B 1 13 ? -6.773 -0.151 1.502 1 98.88 13 PHE B O 1
ATOM 988 N N . LEU B 1 14 ? -5.41 0.624 3.057 1 98.94 14 LEU B N 1
ATOM 989 C CA . LEU B 1 14 ? -4.223 -0.047 2.537 1 98.94 14 LEU B CA 1
ATOM 990 C C . LEU B 1 14 ? -3.92 -1.31 3.338 1 98.94 14 LEU B C 1
ATOM 992 O O . LEU B 1 14 ? -3.828 -1.264 4.566 1 98.94 14 LEU B O 1
ATOM 996 N N . VAL B 1 15 ? -3.775 -2.365 2.617 1 98.94 15 VAL B N 1
ATOM 997 C CA . VAL B 1 15 ? -3.523 -3.664 3.23 1 98.94 15 VAL B CA 1
ATOM 998 C C . VAL B 1 15 ? -2.188 -4.219 2.736 1 98.94 15 VAL B C 1
ATOM 1000 O O . VAL B 1 15 ? -1.881 -4.145 1.545 1 98.94 15 VAL B O 1
ATOM 1003 N N . VAL B 1 16 ? -1.362 -4.629 3.613 1 98.94 16 VAL B N 1
ATOM 1004 C CA . VAL B 1 16 ? -0.191 -5.449 3.318 1 98.94 16 VAL B CA 1
ATOM 1005 C C . VAL B 1 16 ? -0.339 -6.82 3.973 1 98.94 16 VAL B C 1
ATOM 1007 O O . VAL B 1 16 ? -0.437 -6.922 5.199 1 98.94 16 VAL B O 1
ATOM 1010 N N . VAL B 1 17 ? -0.38 -7.82 3.18 1 98.94 17 VAL B N 1
ATOM 1011 C CA . VAL B 1 17 ? -0.579 -9.164 3.719 1 98.94 17 VAL B CA 1
ATOM 1012 C C . VAL B 1 17 ? 0.547 -10.078 3.246 1 98.94 17 VAL B C 1
ATOM 1014 O O . VAL B 1 17 ? 0.679 -10.344 2.049 1 98.94 17 VAL B O 1
ATOM 1017 N N . PRO B 1 18 ? 1.351 -10.57 4.191 1 98.88 18 PRO B N 1
ATOM 1018 C CA . PRO B 1 18 ? 2.463 -11.445 3.805 1 98.88 18 PRO B CA 1
ATOM 1019 C C . PRO B 1 18 ? 2.004 -12.844 3.416 1 98.88 18 PRO B C 1
ATOM 1021 O O . PRO B 1 18 ? 0.926 -13.281 3.826 1 98.88 18 PRO B O 1
ATOM 1024 N N . ASP B 1 19 ? 2.771 -13.477 2.594 1 98.94 19 ASP B N 1
ATOM 1025 C CA . ASP B 1 19 ? 2.631 -14.922 2.41 1 98.94 19 ASP B CA 1
ATOM 1026 C C . ASP B 1 19 ? 3.197 -15.688 3.604 1 98.94 19 ASP B C 1
ATOM 1028 O O . ASP B 1 19 ? 4.156 -15.234 4.238 1 98.94 19 ASP B O 1
ATOM 1032 N N . LYS B 1 20 ? 2.619 -16.844 3.893 1 98.81 20 LYS B N 1
ATOM 1033 C CA . LYS B 1 20 ? 3.271 -17.766 4.82 1 98.81 20 LYS B CA 1
ATOM 1034 C C . LYS B 1 20 ? 4.551 -18.344 4.219 1 98.81 20 LYS B C 1
ATOM 1036 O O . LYS B 1 20 ? 4.691 -18.406 2.998 1 98.81 20 LYS B O 1
ATOM 1041 N N . PRO B 1 21 ? 5.5 -18.688 5.129 1 98.19 21 PRO B N 1
ATOM 1042 C CA . PRO B 1 21 ? 6.738 -19.266 4.602 1 98.19 21 PRO B CA 1
ATOM 1043 C C . PRO B 1 21 ? 6.492 -20.516 3.758 1 98.19 21 PRO B C 1
ATOM 1045 O O . PRO B 1 21 ? 5.621 -21.328 4.082 1 98.19 21 PRO B O 1
ATOM 1048 N N . GLY B 1 22 ? 7.207 -20.609 2.551 1 98 22 GLY B N 1
ATOM 1049 C CA . GLY B 1 22 ? 7.207 -21.828 1.755 1 98 22 GLY B CA 1
ATOM 1050 C C . GLY B 1 22 ? 5.98 -21.969 0.876 1 98 22 GLY B C 1
ATOM 1051 O O . GLY B 1 22 ? 5.637 -23.078 0.446 1 98 22 GLY B O 1
ATOM 1052 N N . MET B 1 23 ? 5.266 -20.922 0.584 1 98.56 23 MET B N 1
ATOM 1053 C CA . MET B 1 23 ? 3.967 -21.031 -0.073 1 98.56 23 MET B CA 1
ATOM 1054 C C . MET B 1 23 ? 4.082 -20.719 -1.561 1 98.56 23 MET B C 1
ATOM 1056 O O . MET B 1 23 ? 3.07 -20.531 -2.24 1 98.56 23 MET B O 1
ATOM 1060 N N . HIS B 1 24 ? 5.293 -20.641 -2.09 1 98.5 24 HIS B N 1
ATOM 1061 C CA . HIS B 1 24 ? 5.492 -20.25 -3.477 1 98.5 24 HIS B CA 1
ATOM 1062 C C . HIS B 1 24 ? 4.703 -21.141 -4.43 1 98.5 24 HIS B C 1
ATOM 1064 O O . HIS B 1 24 ? 3.885 -20.641 -5.211 1 98.5 24 HIS B O 1
AT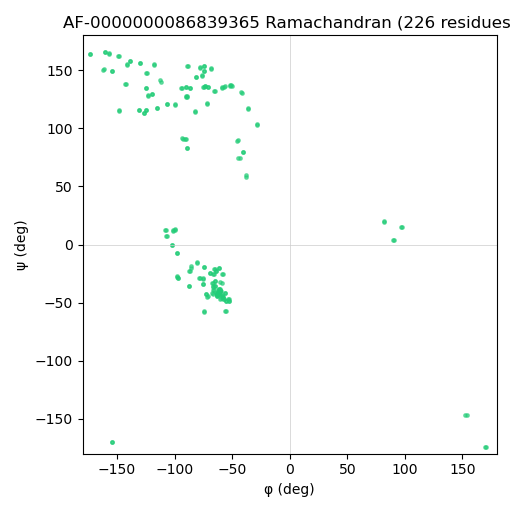OM 1070 N N . ALA B 1 25 ? 4.926 -22.422 -4.395 1 98.56 25 ALA B N 1
ATOM 1071 C CA . ALA B 1 25 ? 4.285 -23.359 -5.312 1 98.56 25 ALA B CA 1
ATOM 1072 C C . ALA B 1 25 ? 2.766 -23.281 -5.207 1 98.56 25 ALA B C 1
ATOM 1074 O O . ALA B 1 25 ? 2.062 -23.312 -6.219 1 98.56 25 ALA B O 1
ATOM 1075 N N . LYS B 1 26 ? 2.26 -23.25 -3.982 1 98.75 26 LYS B N 1
ATOM 1076 C CA . LYS B 1 26 ? 0.818 -23.156 -3.777 1 98.75 26 LYS B CA 1
ATOM 1077 C C . LYS B 1 26 ? 0.272 -21.844 -4.344 1 98.75 26 LYS B C 1
ATOM 1079 O O . LYS B 1 26 ? -0.796 -21.828 -4.957 1 98.75 26 LYS B O 1
ATOM 1084 N N . ARG B 1 27 ? 0.971 -20.688 -4.102 1 98.88 27 ARG B N 1
ATOM 1085 C CA . ARG B 1 27 ? 0.559 -19.406 -4.668 1 98.88 27 ARG B CA 1
ATOM 1086 C C . ARG B 1 27 ? 0.448 -19.5 -6.184 1 98.88 27 ARG B C 1
ATOM 1088 O O . ARG B 1 27 ? -0.562 -19.078 -6.762 1 98.88 27 ARG B O 1
ATOM 1095 N N . ILE B 1 28 ? 1.464 -20.047 -6.828 1 98.69 28 ILE B N 1
ATOM 1096 C CA . ILE B 1 28 ? 1.482 -20.156 -8.281 1 98.69 28 ILE B CA 1
ATOM 1097 C C . ILE B 1 28 ? 0.311 -21.016 -8.75 1 98.69 28 ILE B C 1
ATOM 1099 O O . ILE B 1 28 ? -0.38 -20.656 -9.711 1 98.69 28 ILE B O 1
ATOM 1103 N N . LYS B 1 29 ? 0.092 -22.047 -8.055 1 98.62 29 LYS B N 1
ATOM 1104 C CA . LYS B 1 29 ? -0.946 -23 -8.43 1 98.62 29 LYS B CA 1
ATOM 1105 C C . LYS B 1 29 ? -2.32 -22.344 -8.453 1 98.62 29 LYS B C 1
ATOM 1107 O O . LYS B 1 29 ? -3.145 -22.641 -9.32 1 98.62 29 LYS B O 1
ATOM 1112 N N . VAL B 1 30 ? -2.639 -21.469 -7.523 1 98.75 30 VAL B N 1
ATOM 1113 C CA . VAL B 1 30 ? -3.996 -20.953 -7.41 1 98.75 30 VAL B CA 1
ATOM 1114 C C . VAL B 1 30 ? -4.031 -19.5 -7.883 1 98.75 30 VAL B C 1
ATOM 1116 O O . VAL B 1 30 ? -5.047 -18.812 -7.727 1 98.75 30 VAL B O 1
ATOM 1119 N N . ARG B 1 31 ? -2.967 -18.984 -8.438 1 98.56 31 ARG B N 1
ATOM 1120 C CA . ARG B 1 31 ? -2.838 -17.594 -8.812 1 98.56 31 ARG B CA 1
ATOM 1121 C C . ARG B 1 31 ? -3.908 -17.188 -9.828 1 98.56 31 ARG B C 1
ATOM 1123 O O . ARG B 1 31 ? -4.562 -16.156 -9.672 1 98.56 31 ARG B O 1
ATOM 1130 N N . GLN B 1 32 ? -4.09 -18.031 -10.844 1 98 32 GLN B N 1
ATOM 1131 C CA . GLN B 1 32 ? -5.078 -17.688 -11.867 1 98 32 GLN B CA 1
ATOM 1132 C C . GLN B 1 32 ? -6.48 -17.609 -11.266 1 98 32 GLN B C 1
ATOM 1134 O O . GLN B 1 32 ? -7.254 -16.719 -11.617 1 98 32 GLN B O 1
ATOM 1139 N N . MET B 1 33 ? -6.793 -18.516 -10.406 1 98.38 33 MET B N 1
ATOM 1140 C CA . MET B 1 33 ? -8.086 -18.469 -9.734 1 98.38 33 MET B CA 1
ATOM 1141 C C . MET B 1 33 ? -8.211 -17.219 -8.867 1 98.38 33 MET B C 1
ATOM 1143 O O . MET B 1 33 ? -9.281 -16.609 -8.805 1 98.38 33 MET B O 1
ATOM 1147 N N . HIS B 1 34 ? -7.172 -16.828 -8.148 1 98.56 34 HIS B N 1
ATOM 1148 C CA . HIS B 1 34 ? -7.141 -15.57 -7.398 1 98.56 34 HIS B CA 1
ATOM 1149 C C . HIS B 1 34 ? -7.488 -14.391 -8.289 1 98.56 34 HIS B C 1
ATOM 1151 O O . HIS B 1 34 ? -8.367 -13.594 -7.957 1 98.56 34 HIS B O 1
ATOM 1157 N N . LEU B 1 35 ? -6.859 -14.32 -9.414 1 97.19 35 LEU B N 1
ATOM 1158 C CA . LEU B 1 35 ? -7.051 -13.188 -10.312 1 97.19 35 LEU B CA 1
ATOM 1159 C C . LEU B 1 35 ? -8.469 -13.164 -10.875 1 97.19 35 LEU B C 1
ATOM 1161 O O . LEU B 1 35 ? -9.094 -12.109 -10.945 1 97.19 35 LEU B O 1
ATOM 1165 N N . VAL B 1 36 ? -8.992 -14.297 -11.266 1 97.12 36 VAL B N 1
ATOM 1166 C CA . VAL B 1 36 ? -10.352 -14.398 -11.789 1 97.12 36 VAL B CA 1
ATOM 1167 C C . VAL B 1 36 ? -11.352 -13.992 -10.711 1 97.12 36 VAL B C 1
ATOM 1169 O O . VAL B 1 36 ? -12.297 -13.242 -10.984 1 97.12 36 VAL B O 1
ATOM 1172 N N . ASN B 1 37 ? -11.133 -14.469 -9.484 1 96.94 37 ASN B N 1
ATOM 1173 C CA . ASN B 1 37 ? -12.039 -14.188 -8.375 1 96.94 37 ASN B CA 1
ATOM 1174 C C . ASN B 1 37 ? -12.055 -12.703 -8.016 1 96.94 37 ASN B C 1
ATOM 1176 O O . ASN B 1 37 ? -13.008 -12.219 -7.41 1 96.94 37 ASN B O 1
ATOM 1180 N N . LEU B 1 38 ? -11.062 -11.969 -8.375 1 95.5 38 LEU B N 1
ATOM 1181 C CA . LEU B 1 38 ? -10.938 -10.562 -8.008 1 95.5 38 LEU B CA 1
ATOM 1182 C C . LEU B 1 38 ? -11.688 -9.68 -9 1 95.5 38 LEU B C 1
ATOM 1184 O O . LEU B 1 38 ? -12 -8.523 -8.695 1 95.5 38 LEU B O 1
ATOM 1188 N N . ALA B 1 39 ? -11.945 -10.188 -10.133 1 95.5 39 ALA B N 1
ATOM 1189 C CA . ALA B 1 39 ? -12.469 -9.398 -11.242 1 95.5 39 ALA B CA 1
ATOM 1190 C C . ALA B 1 39 ? -13.711 -8.625 -10.82 1 95.5 39 ALA B C 1
ATOM 1192 O O . ALA B 1 39 ? -13.797 -7.41 -11.031 1 95.5 39 ALA B O 1
ATOM 1193 N N . PRO B 1 40 ? -14.664 -9.273 -10.133 1 96.06 40 PRO B N 1
ATOM 1194 C CA . PRO B 1 40 ? -15.852 -8.516 -9.742 1 96.06 40 PRO B CA 1
ATOM 1195 C C . PRO B 1 40 ? -15.539 -7.391 -8.758 1 96.06 40 PRO B C 1
ATOM 1197 O O . PRO B 1 40 ? -16.188 -6.34 -8.789 1 96.06 40 PRO B O 1
ATOM 1200 N N . LYS B 1 41 ? -14.625 -7.59 -7.871 1 95.19 41 LYS B N 1
ATOM 1201 C CA . LYS B 1 41 ? -14.242 -6.57 -6.895 1 95.19 41 LYS B CA 1
ATOM 1202 C C . LYS B 1 41 ? -13.57 -5.387 -7.578 1 95.19 41 LYS B C 1
ATOM 1204 O O . LYS B 1 41 ? -13.773 -4.234 -7.184 1 95.19 41 LYS B O 1
ATOM 1209 N N . ILE B 1 42 ? -12.82 -5.707 -8.578 1 96 42 ILE B N 1
ATOM 1210 C CA . ILE B 1 42 ? -12.133 -4.68 -9.359 1 96 42 ILE B CA 1
ATOM 1211 C C . ILE B 1 42 ? -13.148 -3.908 -10.195 1 96 42 ILE B C 1
ATOM 1213 O O . ILE B 1 42 ? -13.156 -2.676 -10.195 1 96 42 ILE B O 1
ATOM 1217 N N . GLU B 1 43 ? -14.039 -4.555 -10.812 1 96.12 43 GLU B N 1
ATOM 1218 C CA . GLU B 1 43 ? -15.023 -3.951 -11.703 1 96.12 43 GLU B CA 1
ATOM 1219 C C . GLU B 1 43 ? -16 -3.078 -10.93 1 96.12 43 GLU B C 1
ATOM 1221 O O . GLU B 1 43 ? -16.453 -2.049 -11.438 1 96.12 43 GLU B O 1
ATOM 1226 N N . SER B 1 44 ? -16.312 -3.445 -9.719 1 94.94 44 SER B N 1
ATOM 1227 C CA . SER B 1 44 ? -17.25 -2.686 -8.898 1 94.94 44 SER B CA 1
ATOM 1228 C C . SER B 1 44 ? -16.609 -1.401 -8.375 1 94.94 44 SER B C 1
ATOM 1230 O O . SER B 1 44 ? -17.312 -0.511 -7.887 1 94.94 44 SER B O 1
ATOM 1232 N N . GLY B 1 45 ? -15.297 -1.403 -8.406 1 93.88 45 GLY B N 1
ATOM 1233 C CA . GLY B 1 45 ? -14.578 -0.256 -7.875 1 93.88 45 GLY B CA 1
ATOM 1234 C C . GLY B 1 45 ? -14.258 -0.38 -6.398 1 93.88 45 GLY B C 1
ATOM 1235 O O . GLY B 1 45 ? -13.703 0.544 -5.797 1 93.88 45 GLY B O 1
ATOM 1236 N N . LYS B 1 46 ? -14.555 -1.454 -5.812 1 95 46 LYS B N 1
ATOM 1237 C CA . LYS B 1 46 ? -14.305 -1.648 -4.387 1 95 46 LYS B CA 1
ATOM 1238 C C . LYS B 1 46 ? -12.82 -1.896 -4.117 1 95 46 LYS B C 1
ATOM 1240 O O . LYS B 1 46 ? -12.32 -1.553 -3.047 1 95 46 LYS B O 1
ATOM 1245 N N . TRP B 1 47 ? -12.188 -2.555 -5.043 1 97.12 47 TRP B N 1
ATOM 1246 C CA . TRP B 1 47 ? -10.734 -2.676 -5 1 97.12 47 TRP B CA 1
ATOM 1247 C C . TRP B 1 47 ? -10.078 -1.666 -5.934 1 97.12 47 TRP B C 1
ATOM 1249 O O . TRP B 1 47 ? -10.32 -1.682 -7.145 1 97.12 47 TRP B O 1
ATOM 1259 N N . LYS B 1 48 ? -9.281 -0.824 -5.371 1 97.81 48 LYS B N 1
ATOM 1260 C CA . LYS B 1 48 ? -8.773 0.341 -6.094 1 97.81 48 LYS B CA 1
ATOM 1261 C C . LYS B 1 48 ? -7.387 0.072 -6.664 1 97.81 48 LYS B C 1
ATOM 1263 O O . LYS B 1 48 ? -6.992 0.679 -7.664 1 97.81 48 LYS B O 1
ATOM 1268 N N . MET B 1 49 ? -6.648 -0.78 -6.027 1 98.44 49 MET B N 1
ATOM 1269 C CA . MET B 1 49 ? -5.301 -1.156 -6.445 1 98.44 49 MET B CA 1
ATOM 1270 C C . MET B 1 49 ? -4.871 -2.465 -5.785 1 98.44 49 MET B C 1
ATOM 1272 O O . MET B 1 49 ? -5.27 -2.756 -4.656 1 98.44 49 MET B O 1
ATOM 1276 N N . GLY B 1 50 ? -4.02 -3.203 -6.496 1 98.44 50 GLY B N 1
ATOM 1277 C CA . GLY B 1 50 ? -3.467 -4.395 -5.871 1 98.44 50 GLY B CA 1
ATOM 1278 C C . GLY B 1 50 ? -2.395 -5.066 -6.707 1 98.44 50 GLY B C 1
ATOM 1279 O O . GLY B 1 50 ? -2.297 -4.82 -7.914 1 98.44 50 GLY B O 1
ATOM 1280 N N . GLY B 1 51 ? -1.646 -5.934 -6.059 1 98.62 51 GLY B N 1
ATOM 1281 C CA . GLY B 1 51 ? -0.59 -6.664 -6.738 1 98.62 51 GLY B CA 1
ATOM 1282 C C . GLY B 1 51 ? 0.313 -7.43 -5.789 1 98.62 51 GLY B C 1
ATOM 1283 O O . GLY B 1 51 ? 0.055 -7.48 -4.582 1 98.62 51 GLY B O 1
ATOM 1284 N N . ALA B 1 52 ? 1.331 -8 -6.348 1 98.81 52 ALA B N 1
ATOM 1285 C CA . ALA B 1 52 ? 2.264 -8.836 -5.594 1 98.81 52 ALA B CA 1
ATOM 1286 C C . ALA B 1 52 ? 3.412 -8 -5.027 1 98.81 52 ALA B C 1
ATOM 1288 O O . ALA B 1 52 ? 3.938 -7.117 -5.707 1 98.81 52 ALA B O 1
ATOM 1289 N N . LEU B 1 53 ? 3.715 -8.266 -3.803 1 98.94 53 LEU B N 1
ATOM 1290 C CA . LEU B 1 53 ? 4.941 -7.77 -3.184 1 98.94 53 LEU B CA 1
ATOM 1291 C C . LEU B 1 53 ? 6.062 -8.797 -3.295 1 98.94 53 LEU B C 1
ATOM 1293 O O . LEU B 1 53 ? 5.852 -9.977 -3.014 1 98.94 53 LEU B O 1
ATOM 1297 N N . LEU B 1 54 ? 7.238 -8.328 -3.664 1 98.81 54 LEU B N 1
ATOM 1298 C CA . LEU B 1 54 ? 8.359 -9.242 -3.859 1 98.81 54 LEU B CA 1
ATOM 1299 C C . LEU B 1 54 ? 9.492 -8.938 -2.885 1 98.81 54 LEU B C 1
ATOM 1301 O O . LEU B 1 54 ? 9.625 -7.805 -2.42 1 98.81 54 LEU B O 1
ATOM 1305 N N . LYS B 1 55 ? 10.289 -9.898 -2.59 1 98.31 55 LYS B N 1
ATOM 1306 C CA . LYS B 1 55 ? 11.43 -9.758 -1.692 1 98.31 55 LYS B CA 1
ATOM 1307 C C . LYS B 1 55 ? 12.602 -9.086 -2.398 1 98.31 55 LYS B C 1
ATOM 1309 O O . LYS B 1 55 ? 13.453 -8.469 -1.752 1 98.31 55 LYS B O 1
ATOM 1314 N N . ALA B 1 56 ? 12.664 -9.273 -3.715 1 97.31 56 ALA B N 1
ATOM 1315 C CA . ALA B 1 56 ? 13.711 -8.703 -4.559 1 97.31 56 ALA B CA 1
ATOM 1316 C C . ALA B 1 56 ? 13.188 -8.422 -5.965 1 97.31 56 ALA B C 1
ATOM 1318 O O . ALA B 1 56 ? 12.133 -8.922 -6.352 1 97.31 56 ALA B O 1
ATOM 1319 N N . LEU B 1 57 ? 13.914 -7.586 -6.676 1 97.25 57 LEU B N 1
ATOM 1320 C CA . LEU B 1 57 ? 13.547 -7.324 -8.062 1 97.25 57 LEU B CA 1
ATOM 1321 C C . LEU B 1 57 ? 13.547 -8.609 -8.883 1 97.25 57 LEU B C 1
ATOM 1323 O O . LEU B 1 57 ? 14.469 -9.422 -8.781 1 97.25 57 LEU B O 1
ATOM 1327 N N . PRO B 1 58 ? 12.578 -8.789 -9.656 1 94.88 58 PRO B N 1
ATOM 1328 C CA . PRO B 1 58 ? 12.531 -10.023 -10.453 1 94.88 58 PRO B CA 1
ATOM 1329 C C . PRO B 1 58 ? 13.453 -9.977 -11.672 1 94.88 58 PRO B C 1
ATOM 1331 O O . PRO B 1 58 ? 13.703 -8.898 -12.219 1 94.88 58 PRO B O 1
ATOM 1334 N N . ALA B 1 59 ? 13.875 -11.094 -12.055 1 92.19 59 ALA B N 1
ATOM 1335 C CA . ALA B 1 59 ? 14.758 -11.211 -13.211 1 92.19 59 ALA B CA 1
ATOM 1336 C C . ALA B 1 59 ? 13.984 -11.023 -14.516 1 92.19 59 ALA B C 1
ATOM 1338 O O . ALA B 1 59 ? 14.555 -10.602 -15.523 1 92.19 59 ALA B O 1
ATOM 1339 N N . ASP B 1 60 ? 12.719 -11.391 -14.484 1 94.44 60 ASP B N 1
ATOM 1340 C CA . ASP B 1 60 ? 11.82 -11.297 -15.625 1 94.44 60 ASP B CA 1
ATOM 1341 C C . ASP B 1 60 ? 10.367 -11.172 -15.172 1 94.44 60 ASP B C 1
ATOM 1343 O O . ASP B 1 60 ? 10.102 -10.961 -13.992 1 94.44 60 ASP B O 1
ATOM 1347 N N . ASP B 1 61 ? 9.492 -11.289 -16.109 1 94.56 61 ASP B N 1
ATOM 1348 C CA . ASP B 1 61 ? 8.094 -11.055 -15.766 1 94.56 61 ASP B CA 1
ATOM 1349 C C . ASP B 1 61 ? 7.348 -12.375 -15.562 1 94.56 61 ASP B C 1
ATOM 1351 O O . ASP B 1 61 ? 6.117 -12.398 -15.523 1 94.56 61 ASP B O 1
ATOM 1355 N N . ASP B 1 62 ? 8.055 -13.477 -15.453 1 96.62 62 ASP B N 1
ATOM 1356 C CA . ASP B 1 62 ? 7.445 -14.781 -15.195 1 96.62 62 ASP B CA 1
ATOM 1357 C C . ASP B 1 62 ? 7.176 -14.969 -13.703 1 96.62 62 ASP B C 1
ATOM 1359 O O . ASP B 1 62 ? 8.109 -15.094 -12.906 1 96.62 62 ASP B O 1
ATOM 1363 N N . PRO B 1 63 ? 5.953 -15.062 -13.336 1 97.12 63 PRO B N 1
ATOM 1364 C CA . PRO B 1 63 ? 5.633 -15.18 -11.914 1 97.12 63 PRO B CA 1
ATOM 1365 C C . PRO B 1 63 ? 6.281 -16.391 -11.258 1 97.12 63 PRO B C 1
ATOM 1367 O O . PRO B 1 63 ? 6.535 -16.391 -10.055 1 97.12 63 PRO B O 1
ATOM 1370 N N . ASP B 1 64 ? 6.57 -17.391 -12.039 1 96.75 64 ASP B N 1
ATOM 1371 C CA . ASP B 1 64 ? 7.215 -18.578 -11.492 1 96.75 64 ASP B CA 1
ATOM 1372 C C . ASP B 1 64 ? 8.578 -18.234 -10.891 1 96.75 64 ASP B C 1
ATOM 1374 O O . ASP B 1 64 ? 9.094 -18.969 -10.055 1 96.75 64 ASP B O 1
ATOM 1378 N N . ASN B 1 65 ? 9.109 -17.125 -11.312 1 96.81 65 ASN B N 1
ATOM 1379 C CA . ASN B 1 65 ? 10.445 -16.734 -10.867 1 96.81 65 ASN B CA 1
ATOM 1380 C C . ASN B 1 65 ? 10.383 -15.664 -9.781 1 96.81 65 ASN B C 1
ATOM 1382 O O . ASN B 1 65 ? 11.414 -15.219 -9.281 1 96.81 65 ASN B O 1
ATOM 1386 N N . PHE B 1 66 ? 9.219 -15.258 -9.414 1 98.25 66 PHE B N 1
ATOM 1387 C CA . PHE B 1 66 ? 9.07 -14.219 -8.406 1 98.25 66 PHE B CA 1
ATOM 1388 C C . PHE B 1 66 ? 9.391 -14.758 -7.02 1 98.25 66 PHE B C 1
ATOM 1390 O O . PHE B 1 66 ? 9.008 -15.875 -6.684 1 98.25 66 PHE B O 1
ATOM 1397 N N . GLU B 1 67 ? 10.102 -14.016 -6.266 1 98.12 67 GLU B N 1
ATOM 1398 C CA . GLU B 1 67 ? 10.195 -14.266 -4.828 1 98.12 67 GLU B CA 1
ATOM 1399 C C . GLU B 1 67 ? 9.164 -13.453 -4.055 1 98.12 67 GLU B C 1
ATOM 1401 O O . GLU B 1 67 ? 9.469 -12.359 -3.568 1 98.12 67 GLU B O 1
ATOM 1406 N N . PHE B 1 68 ? 8.047 -14.07 -3.857 1 98.88 68 PHE B N 1
ATOM 1407 C CA . PHE B 1 68 ? 6.906 -13.367 -3.281 1 98.88 68 PHE B CA 1
ATOM 1408 C C . PHE B 1 68 ? 7.145 -13.062 -1.806 1 98.88 68 PHE B C 1
ATOM 1410 O O . PHE B 1 68 ? 7.559 -13.945 -1.048 1 98.88 68 PHE B O 1
ATOM 1417 N N . ALA B 1 69 ? 6.844 -11.891 -1.383 1 98.88 69 ALA B N 1
ATOM 1418 C CA . ALA B 1 69 ? 6.762 -11.516 0.026 1 98.88 69 ALA B CA 1
ATOM 1419 C C . ALA B 1 69 ? 5.312 -11.539 0.513 1 98.88 69 ALA B C 1
ATOM 1421 O O . ALA B 1 69 ? 5.055 -11.703 1.707 1 98.88 69 ALA B O 1
ATOM 1422 N N . GLY B 1 70 ? 4.367 -11.336 -0.349 1 98.88 70 GLY B N 1
ATOM 1423 C CA . GLY B 1 70 ? 2.945 -11.188 -0.074 1 98.88 70 GLY B CA 1
ATOM 1424 C C . GLY B 1 70 ? 2.221 -10.344 -1.105 1 98.88 70 GLY B C 1
ATOM 1425 O O . GLY B 1 70 ? 2.502 -10.438 -2.303 1 98.88 70 GLY B O 1
ATOM 1426 N N . SER B 1 71 ? 1.227 -9.617 -0.658 1 98.94 71 SER B N 1
ATOM 1427 C CA . SER B 1 71 ? 0.396 -8.797 -1.527 1 98.94 71 SER B CA 1
ATOM 1428 C C . SER B 1 71 ? 0.04 -7.473 -0.857 1 98.94 71 SER B C 1
ATOM 1430 O O . SER B 1 71 ? 0.104 -7.352 0.368 1 98.94 71 SER B O 1
ATOM 1432 N N . SER B 1 72 ? -0.222 -6.551 -1.658 1 98.88 72 SER B N 1
ATOM 1433 C CA . SER B 1 72 ? -0.863 -5.336 -1.174 1 98.88 72 SER B CA 1
ATOM 1434 C C . SER B 1 72 ? -2.146 -5.043 -1.945 1 98.88 72 SER B C 1
ATOM 1436 O O . SER B 1 72 ? -2.227 -5.301 -3.148 1 98.88 72 SER B O 1
ATOM 1438 N N . ILE B 1 73 ? -3.078 -4.445 -1.211 1 98.69 73 ILE B N 1
ATOM 1439 C CA . ILE B 1 73 ? -4.387 -4.09 -1.75 1 98.69 73 ILE B CA 1
ATOM 1440 C C . ILE B 1 73 ? -4.844 -2.756 -1.164 1 98.69 73 ILE B C 1
ATOM 1442 O O . ILE B 1 73 ? -4.637 -2.49 0.022 1 98.69 73 ILE B O 1
ATOM 1446 N N . VAL B 1 74 ? -5.406 -1.909 -1.969 1 98.81 74 VAL B N 1
ATOM 1447 C CA . VAL B 1 74 ? -6.238 -0.805 -1.507 1 98.81 74 VAL B CA 1
ATOM 1448 C C . VAL B 1 74 ? -7.707 -1.107 -1.804 1 98.81 74 VAL B C 1
ATOM 1450 O O . VAL B 1 74 ? -8.086 -1.299 -2.961 1 98.81 74 VAL B O 1
ATOM 1453 N N . CYS B 1 75 ? -8.508 -1.143 -0.762 1 98.5 75 CYS B N 1
ATOM 1454 C CA . CYS B 1 75 ? -9.906 -1.508 -0.962 1 98.5 75 CYS B CA 1
ATOM 1455 C C . CYS B 1 75 ? -10.82 -0.633 -0.117 1 98.5 75 CYS B C 1
ATOM 1457 O O . CYS B 1 75 ? -10.383 -0.015 0.853 1 98.5 75 CYS B O 1
ATOM 1459 N N . LEU B 1 76 ? -12.062 -0.561 -0.555 1 97.88 76 LEU B N 1
ATOM 1460 C CA . LEU B 1 76 ? -13.117 0.114 0.195 1 97.88 76 LEU B CA 1
ATOM 1461 C C . LEU B 1 76 ? -13.758 -0.834 1.202 1 97.88 76 LEU B C 1
ATOM 1463 O O . LEU B 1 76 ? -14.039 -1.99 0.879 1 97.88 76 LEU B O 1
ATOM 1467 N N . ALA B 1 77 ? -13.961 -0.365 2.41 1 97.94 77 ALA B N 1
ATOM 1468 C CA . ALA B 1 77 ? -14.656 -1.113 3.455 1 97.94 77 ALA B CA 1
ATOM 1469 C C . ALA B 1 77 ? -15.227 -0.174 4.512 1 97.94 77 ALA B C 1
ATOM 1471 O O . ALA B 1 77 ? -14.828 0.99 4.598 1 97.94 77 ALA B O 1
ATOM 1472 N N . GLU B 1 78 ? -16.109 -0.721 5.285 1 97.06 78 GLU B N 1
ATOM 1473 C CA . GLU B 1 78 ? -16.719 0.056 6.359 1 97.06 78 GLU B CA 1
ATOM 1474 C C . GLU B 1 78 ? -15.883 -0.007 7.633 1 97.06 78 GLU B C 1
ATOM 1476 O O . GLU B 1 78 ? -16.016 0.84 8.516 1 97.06 78 GLU B O 1
ATOM 1481 N N . SER B 1 79 ? -15.078 -1.075 7.719 1 97.12 79 SER B N 1
ATOM 1482 C CA . SER B 1 79 ? -14.297 -1.313 8.93 1 97.12 79 SER B CA 1
ATOM 1483 C C . SER B 1 79 ? -13.125 -2.248 8.656 1 97.12 79 SER B C 1
ATOM 1485 O O . SER B 1 79 ? -13.055 -2.867 7.594 1 97.12 79 SER B O 1
ATOM 1487 N N . ARG B 1 80 ? -12.25 -2.246 9.609 1 97.62 80 ARG B N 1
ATOM 1488 C CA . ARG B 1 80 ? -11.156 -3.205 9.57 1 97.62 80 ARG B CA 1
ATOM 1489 C C . ARG B 1 80 ? -11.68 -4.637 9.492 1 97.62 80 ARG B C 1
ATOM 1491 O O . ARG B 1 80 ? -11.117 -5.469 8.781 1 97.62 80 ARG B O 1
ATOM 1498 N N . GLU B 1 81 ? -12.727 -4.91 10.266 1 97.44 81 GLU B N 1
ATOM 1499 C CA . GLU B 1 81 ? -13.312 -6.246 10.289 1 97.44 81 GLU B CA 1
ATOM 1500 C C . GLU B 1 81 ? -13.82 -6.648 8.906 1 97.44 81 GLU B C 1
ATOM 1502 O O . GLU B 1 81 ? -13.672 -7.805 8.5 1 97.44 81 GLU B O 1
ATOM 1507 N N . GLU B 1 82 ? -14.391 -5.738 8.203 1 97.62 82 GLU B N 1
ATOM 1508 C CA . GLU B 1 82 ? -14.859 -6.047 6.855 1 97.62 82 GLU B CA 1
ATOM 1509 C C . GLU B 1 82 ? -13.695 -6.359 5.922 1 97.62 82 GLU B C 1
ATOM 1511 O O . GLU B 1 82 ? -13.805 -7.23 5.055 1 97.62 82 GLU B O 1
ATOM 1516 N N . VAL B 1 83 ? -12.57 -5.625 6.047 1 98.38 83 VAL B N 1
ATOM 1517 C CA . VAL B 1 83 ? -11.375 -5.922 5.262 1 98.38 83 VAL B CA 1
ATOM 1518 C C . VAL B 1 83 ? -10.93 -7.359 5.52 1 98.38 83 VAL B C 1
ATOM 1520 O O . VAL B 1 83 ? -10.672 -8.109 4.578 1 98.38 83 VAL B O 1
ATOM 1523 N N . LEU B 1 84 ? -10.898 -7.715 6.777 1 98.12 84 LEU B N 1
ATOM 1524 C CA . LEU B 1 84 ? -10.469 -9.062 7.145 1 98.12 84 LEU B CA 1
ATOM 1525 C C . LEU B 1 84 ? -11.398 -10.109 6.547 1 98.12 84 LEU B C 1
ATOM 1527 O O . LEU B 1 84 ? -10.945 -11.164 6.102 1 98.12 84 LEU B O 1
ATOM 1531 N N . GLU B 1 85 ? -12.648 -9.781 6.535 1 97.38 85 GLU B N 1
ATOM 1532 C CA . GLU B 1 85 ? -13.617 -10.695 5.922 1 97.38 85 GLU B CA 1
ATOM 1533 C C . GLU B 1 85 ? -13.344 -10.859 4.43 1 97.38 85 GLU B C 1
ATOM 1535 O O . GLU B 1 85 ? -13.383 -11.977 3.906 1 97.38 85 GLU B O 1
ATOM 1540 N N . GLN B 1 86 ? -13.094 -9.789 3.785 1 97.19 86 GLN B N 1
ATOM 1541 C CA . GLN B 1 86 ? -12.766 -9.859 2.365 1 97.19 86 GLN B CA 1
ATOM 1542 C C . GLN B 1 86 ? -11.531 -10.719 2.127 1 97.19 86 GLN B C 1
ATOM 1544 O O . GLN B 1 86 ? -11.5 -11.523 1.197 1 97.19 86 GLN B O 1
ATOM 1549 N N . LEU B 1 87 ? -10.484 -10.555 2.943 1 98.06 87 LEU B N 1
ATOM 1550 C CA . LEU B 1 87 ? -9.266 -11.352 2.811 1 98.06 87 LEU B CA 1
ATOM 1551 C C . LEU B 1 87 ? -9.555 -12.836 3.023 1 98.06 87 LEU B C 1
ATOM 1553 O O . LEU B 1 87 ? -9.016 -13.68 2.311 1 98.06 87 LEU B O 1
ATOM 1557 N N . ARG B 1 88 ? -10.398 -13.102 3.973 1 97.19 88 ARG B N 1
ATOM 1558 C CA . ARG B 1 88 ? -10.703 -14.492 4.32 1 97.19 88 ARG B CA 1
ATOM 1559 C C . ARG B 1 88 ? -11.422 -15.195 3.176 1 97.19 88 ARG B C 1
ATOM 1561 O O . ARG B 1 88 ? -11.312 -16.422 3.031 1 97.19 88 ARG B O 1
ATOM 1568 N N . GLU B 1 89 ? -12.102 -14.477 2.344 1 97.06 89 GLU B N 1
ATOM 1569 C CA . GLU B 1 89 ? -12.867 -15.047 1.238 1 97.06 89 GLU B CA 1
ATOM 1570 C C . GLU B 1 89 ? -11.969 -15.375 0.052 1 97.06 89 GLU B C 1
ATOM 1572 O O . GLU B 1 89 ? -12.367 -16.109 -0.85 1 97.06 89 GLU B O 1
ATOM 1577 N N . ASP B 1 90 ? -10.812 -14.859 0.037 1 98.31 90 ASP B N 1
ATOM 1578 C CA . ASP B 1 90 ? -9.906 -15.039 -1.096 1 98.31 90 ASP B CA 1
ATOM 1579 C C . ASP B 1 90 ? -9.289 -16.438 -1.095 1 98.31 90 ASP B C 1
ATOM 1581 O O . ASP B 1 90 ? -8.945 -16.969 -0.037 1 98.31 90 ASP B O 1
ATOM 1585 N N . ILE B 1 91 ? -9.07 -16.984 -2.24 1 98.81 91 ILE B N 1
ATOM 1586 C CA . ILE B 1 91 ? -8.5 -18.312 -2.408 1 98.81 91 ILE B CA 1
ATOM 1587 C C . ILE B 1 91 ? -7.125 -18.375 -1.757 1 98.81 91 ILE B C 1
ATOM 1589 O O . ILE B 1 91 ? -6.711 -19.438 -1.261 1 98.81 91 ILE B O 1
ATOM 1593 N N . TYR B 1 92 ? -6.285 -17.297 -1.726 1 98.88 92 TYR B N 1
ATOM 1594 C CA . TYR B 1 92 ? -4.977 -17.266 -1.079 1 98.88 92 TYR B CA 1
ATOM 1595 C C . TYR B 1 92 ? -5.102 -17.547 0.414 1 98.88 92 TYR B C 1
ATOM 1597 O O . TYR B 1 92 ? -4.266 -18.25 0.992 1 98.88 92 TYR B O 1
ATOM 1605 N N . THR B 1 93 ? -6.137 -16.984 1.032 1 98.75 93 THR B N 1
ATOM 1606 C CA . THR B 1 93 ? -6.352 -17.281 2.443 1 98.75 93 THR B CA 1
ATOM 1607 C C . THR B 1 93 ? -6.867 -18.703 2.619 1 98.75 93 THR B C 1
ATOM 1609 O O . THR B 1 93 ? -6.375 -19.453 3.471 1 98.75 93 THR B O 1
ATOM 1612 N N . LYS B 1 94 ? -7.762 -19.125 1.825 1 98.62 94 LYS B N 1
ATOM 1613 C CA . LYS B 1 94 ? -8.422 -20.422 1.947 1 98.62 94 LYS B CA 1
ATOM 1614 C C . LYS B 1 94 ? -7.426 -21.562 1.747 1 98.62 94 LYS B C 1
ATOM 1616 O O . LYS B 1 94 ? -7.59 -22.641 2.318 1 98.62 94 LYS B O 1
ATOM 1621 N N . THR B 1 95 ? -6.441 -21.344 0.947 1 98.62 95 THR B N 1
ATOM 1622 C CA . THR B 1 95 ? -5.484 -22.406 0.656 1 98.62 95 THR B CA 1
ATOM 1623 C C . THR B 1 95 ? -4.238 -22.266 1.525 1 98.62 95 THR B C 1
ATOM 1625 O O . THR B 1 95 ? -3.338 -23.109 1.475 1 98.62 95 THR B O 1
ATOM 1628 N N . GLY B 1 96 ? -4.156 -21.172 2.258 1 98.5 96 GLY B N 1
ATOM 1629 C CA . GLY B 1 96 ? -3.094 -21.031 3.24 1 98.5 96 GLY B CA 1
ATOM 1630 C C . GLY B 1 96 ? -1.907 -20.234 2.725 1 98.5 96 GLY B C 1
ATOM 1631 O O . GLY B 1 96 ? -0.824 -20.281 3.311 1 98.5 96 GLY B O 1
ATOM 1632 N N . VAL B 1 97 ? -2.064 -19.531 1.646 1 98.94 97 VAL B N 1
ATOM 1633 C CA . VAL B 1 97 ? -0.981 -18.734 1.072 1 98.94 97 VAL B CA 1
ATOM 1634 C C . VAL B 1 97 ? -0.759 -17.484 1.912 1 98.94 97 VAL B C 1
ATOM 1636 O O . VAL B 1 97 ? 0.339 -17.266 2.43 1 98.94 97 VAL B O 1
ATOM 1639 N N . TRP B 1 98 ? -1.81 -16.688 2.061 1 98.94 98 TRP B N 1
ATOM 1640 C CA . TRP B 1 98 ? -1.711 -15.438 2.816 1 98.94 98 TRP B CA 1
ATOM 1641 C C . TRP B 1 98 ? -1.663 -15.711 4.316 1 98.94 98 TRP B C 1
ATOM 1643 O O . TRP B 1 98 ? -2.391 -16.578 4.816 1 98.94 98 TRP B O 1
ATOM 1653 N N . ASP B 1 99 ? -0.833 -15.086 4.988 1 98.75 99 ASP B N 1
ATOM 1654 C CA . ASP B 1 99 ? -0.851 -15.047 6.449 1 98.75 99 ASP B CA 1
ATOM 1655 C C . ASP B 1 99 ? -1.711 -13.891 6.953 1 98.75 99 ASP B C 1
ATOM 1657 O O . ASP B 1 99 ? -1.188 -12.852 7.371 1 98.75 99 ASP B O 1
ATOM 1661 N N . THR B 1 100 ? -2.98 -14.062 7.035 1 98.19 100 THR B N 1
ATOM 1662 C CA . THR B 1 100 ? -3.918 -12.992 7.34 1 98.19 100 THR B CA 1
ATOM 1663 C C . THR B 1 100 ? -3.762 -12.531 8.781 1 98.19 100 THR B C 1
ATOM 1665 O O . THR B 1 100 ? -4.125 -11.398 9.125 1 98.19 100 THR B O 1
ATOM 1668 N N . GLU B 1 101 ? -3.254 -13.375 9.664 1 97.25 101 GLU B N 1
ATOM 1669 C CA . GLU B 1 101 ? -3.012 -13 11.055 1 97.25 101 GLU B CA 1
ATOM 1670 C C . GLU B 1 101 ? -1.956 -11.906 11.156 1 97.25 101 GLU B C 1
ATOM 1672 O O . GLU B 1 101 ? -1.908 -11.172 12.141 1 97.25 101 GLU B O 1
ATOM 1677 N N . LYS B 1 102 ? -1.105 -11.789 10.141 1 98.25 102 LYS B N 1
ATOM 1678 C CA . LYS B 1 102 ? -0.032 -10.797 10.148 1 98.25 102 LYS B CA 1
ATOM 1679 C C . LYS B 1 102 ? -0.318 -9.664 9.172 1 98.25 102 LYS B C 1
ATOM 1681 O O . LYS B 1 102 ? 0.568 -8.859 8.867 1 98.25 102 LYS B O 1
ATOM 1686 N N . ALA B 1 103 ? -1.529 -9.609 8.703 1 98.81 103 ALA B N 1
ATOM 1687 C CA . ALA B 1 103 ? -1.898 -8.539 7.777 1 98.81 103 ALA B CA 1
ATOM 1688 C C . ALA B 1 103 ? -1.854 -7.184 8.469 1 98.81 103 ALA B C 1
ATOM 1690 O O . ALA B 1 103 ? -2.283 -7.047 9.617 1 98.81 103 ALA B O 1
ATOM 1691 N N . GLN B 1 104 ? -1.213 -6.23 7.797 1 98.81 104 GLN B N 1
ATOM 1692 C CA . GLN B 1 104 ? -1.324 -4.828 8.172 1 98.81 104 GLN B CA 1
ATOM 1693 C C . GLN B 1 104 ? -2.504 -4.16 7.469 1 98.81 104 GLN B C 1
ATOM 1695 O O . GLN B 1 104 ? -2.633 -4.246 6.246 1 98.81 104 GLN B O 1
ATOM 1700 N N . ILE B 1 105 ? -3.352 -3.527 8.242 1 98.88 105 ILE B N 1
ATOM 1701 C CA . ILE B 1 105 ? -4.551 -2.891 7.715 1 98.88 105 ILE B CA 1
ATOM 1702 C C . ILE B 1 105 ? -4.652 -1.461 8.242 1 98.88 105 ILE B C 1
ATOM 1704 O O . ILE B 1 105 ? -4.816 -1.246 9.445 1 98.88 105 ILE B O 1
ATOM 1708 N N . TYR B 1 106 ? -4.57 -0.49 7.324 1 98.88 106 TYR B N 1
ATOM 1709 C CA . TYR B 1 106 ? -4.605 0.919 7.699 1 98.88 106 TYR B CA 1
ATOM 1710 C C . TYR B 1 106 ? -5.742 1.646 6.988 1 98.88 106 TYR B C 1
ATOM 1712 O O . TYR B 1 106 ? -5.852 1.589 5.762 1 98.88 106 TYR B O 1
ATOM 1720 N N . PRO B 1 107 ? -6.586 2.354 7.766 1 98.81 107 PRO B N 1
ATOM 1721 C CA . PRO B 1 107 ? -7.301 3.385 7.012 1 98.81 107 PRO B CA 1
ATOM 1722 C C . PRO B 1 107 ? -6.367 4.27 6.188 1 98.81 107 PRO B C 1
ATOM 1724 O O . PRO B 1 107 ? -5.285 4.637 6.66 1 98.81 107 PRO B O 1
ATOM 1727 N N . PHE B 1 108 ? -6.762 4.535 5.02 1 98.88 108 PHE B N 1
ATOM 1728 C CA . PHE B 1 108 ? -5.871 5.156 4.043 1 98.88 108 PHE B CA 1
ATOM 1729 C C . PHE B 1 108 ? -6.504 6.41 3.457 1 98.88 108 PHE B C 1
ATOM 1731 O O . PHE B 1 108 ? -7.57 6.348 2.84 1 98.88 108 PHE B O 1
ATOM 1738 N N . LYS B 1 109 ? -5.969 7.543 3.727 1 98.5 109 LYS B N 1
ATOM 1739 C CA . LYS B 1 109 ? -6.352 8.781 3.057 1 98.5 109 LYS B CA 1
ATOM 1740 C C . LYS B 1 109 ? -5.492 9.023 1.817 1 98.5 109 LYS B C 1
ATOM 1742 O O . LYS B 1 109 ? -4.457 9.688 1.891 1 98.5 109 LYS B O 1
ATOM 1747 N N . CYS B 1 110 ? -5.938 8.539 0.693 1 97.62 110 CYS B N 1
ATOM 1748 C CA . CYS B 1 110 ? -5.199 8.617 -0.562 1 97.62 110 CYS B CA 1
ATOM 1749 C C . CYS B 1 110 ? -5.18 10.039 -1.101 1 97.62 110 CYS B C 1
ATOM 1751 O O . CYS B 1 110 ? -6.234 10.609 -1.396 1 97.62 110 CYS B O 1
ATOM 1753 N N . ALA B 1 111 ? -4.023 10.555 -1.265 1 97.25 111 ALA B N 1
ATOM 1754 C CA . ALA B 1 111 ? -3.871 11.93 -1.737 1 97.25 111 ALA B CA 1
ATOM 1755 C C . ALA B 1 111 ? -3.869 11.984 -3.262 1 97.25 111 ALA B C 1
ATOM 1757 O O . ALA B 1 111 ? -4.355 12.953 -3.854 1 97.25 111 ALA B O 1
ATOM 1758 N N . PHE B 1 112 ? -3.309 11.008 -3.904 1 96.94 112 PHE B N 1
ATOM 1759 C CA . PHE B 1 112 ? -3.285 10.906 -5.359 1 96.94 112 PHE B CA 1
ATOM 1760 C C . PHE B 1 112 ? -3.15 9.453 -5.797 1 96.94 112 PHE B C 1
ATOM 1762 O O . PHE B 1 112 ? -2.584 8.625 -5.074 1 96.94 112 PHE B O 1
ATOM 1769 N N . ARG B 1 113 ? -3.693 9.117 -6.91 1 96.69 113 ARG B N 1
ATOM 1770 C CA . ARG B 1 113 ? -3.574 7.824 -7.562 1 96.69 113 ARG B CA 1
ATOM 1771 C C . ARG B 1 113 ? -3.627 7.969 -9.078 1 96.69 113 ARG B C 1
ATOM 1773 O O . ARG B 1 113 ? -4.648 8.375 -9.633 1 96.69 113 ARG B O 1
ATOM 1780 N N . ASN B 1 114 ? -2.561 7.637 -9.641 1 92.19 114 ASN B N 1
ATOM 1781 C CA . ASN B 1 114 ? -2.436 7.719 -11.094 1 92.19 114 ASN B CA 1
ATOM 1782 C C . ASN B 1 114 ? -2.344 6.332 -11.727 1 92.19 114 ASN B C 1
ATOM 1784 O O . ASN B 1 114 ? -1.73 5.426 -11.156 1 92.19 114 ASN B O 1
ATOM 1788 N N . PRO B 1 115 ? -2.977 6.129 -12.828 1 85.25 115 PRO B N 1
ATOM 1789 C CA . PRO B 1 115 ? -2.932 4.801 -13.445 1 85.25 115 PRO B CA 1
ATOM 1790 C C . PRO B 1 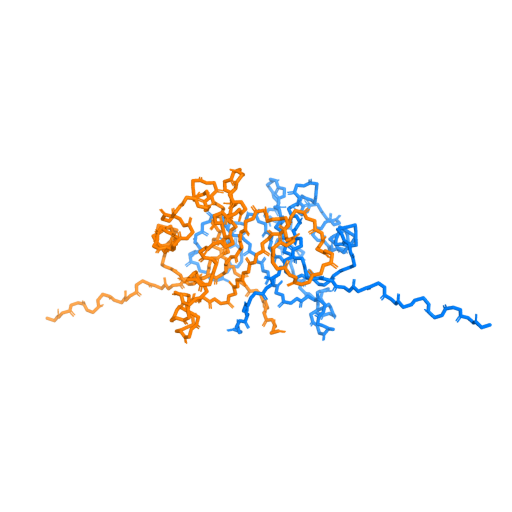115 ? -1.524 4.402 -13.891 1 85.25 115 PRO B C 1
ATOM 1792 O O . PRO B 1 115 ? -0.684 5.27 -14.141 1 85.25 115 PRO B O 1
#

Sequence (230 aa):
MASSSAAAPTHEFLVVVPDKPGMHAKRIKVRQMHLVNLAPKIESGKWKMGGALLKALPADDDPDNFEFAGSSIVCLAESREEVLEQLREDIYTKTGVWDTEKAQIYPFKCAFRNPMASSSAAAPTHEFLVVVPDKPGMHAKRIKVRQMHLVNLAPKIESGKWKMGGALLKALPADDDPDNFEFAGSSIVCLAESREEVLEQLREDIYTKTGVWDTEKAQIYPFKCAFRNP

Radius of gyration: 18.48 Å; Cα contacts (8 Å, |Δi|>4): 420; chains: 2; bounding box: 72×45×48 Å

Solvent-accessible surface area (backbone atoms only — not comparable to full-atom values): 12619 Å² total; per-residue (Å²): 127,84,77,75,70,70,76,72,71,67,40,43,28,42,33,42,32,33,43,36,89,90,31,62,69,61,42,62,70,47,41,65,59,42,57,61,69,41,45,63,42,44,72,72,57,39,38,33,30,32,30,41,24,23,75,49,83,58,94,63,90,53,71,90,67,50,50,72,43,28,34,37,37,30,32,57,31,71,43,71,67,52,46,52,52,55,50,56,70,33,59,46,38,70,73,54,24,40,30,69,92,66,42,45,78,24,38,35,53,71,72,48,59,52,114,128,84,78,76,72,70,75,73,71,66,41,42,28,43,33,43,33,33,43,37,91,89,30,62,69,61,42,62,71,47,40,66,59,41,56,62,68,40,45,65,42,44,72,73,55,40,38,34,32,33,31,42,24,23,75,49,79,58,94,63,90,52,72,91,69,50,48,72,43,27,35,37,39,31,33,56,30,69,41,71,68,52,48,52,50,55,51,56,71,34,58,47,38,70,73,54,24,39,32,70,90,66,42,44,78,23,39,34,54,70,73,49,59,52,113

Nearest PDB structures (foldseek):
  1mwq-assembly1_A  TM=8.662E-01  e=3.081E-08  Haemophilus influenzae
  3bn7-assembly1_A-2  TM=4.157E-01  e=2.394E-03  Caulobacter vibrioides CB15
  1vmb-assembly1_A  TM=5.012E-01  e=3.128E-02  Thermotoga maritima
  8oz4-assembly1_A  TM=4.285E-01  e=3.128E-02  Populus tremula
  2ifx-assembly1_A  TM=3.376E-01  e=2.832E-01  Cupriavidus necator

InterPro domains:
  IPR005545 YCII-related [PF03795] (13-108)
  IPR011008 Dimeric alpha-beta barrel [SSF54909] (12-112)
  IPR051807 Secondary metabolite biosynthesis-associated protein [PTHR33606] (5-114)

Foldseek 3Di:
DPPPPPPQDKFKKKKWWFWDPPCLVVCVVCVVVLVVVCVVQVVVCQWPDKDFDAPDDFPDDDSNRTHTGTMITIGIDNDPVVVLVVVCPGVCNVSRTTPSVPMDMDGDDDPDDDD/DPPPPPPQDKFKKKKWWFWDPPCLVVCVVCVVVLVVVCVVQVVVCQWPDKDFDAPDDFPDDDSNRTHTGGMITIGIDNDPVVVLVVVCPGPCNVSRTTPSVPMDMDGDDDPDDD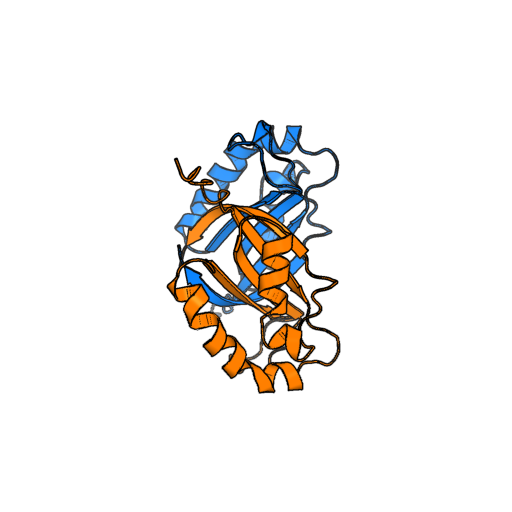D

Secondary structure (DSSP, 8-state):
----------EEEEEEEEBPTT-HHHHHHHHHHHHHHHHHHHHTTSEEEEEEEESS--SSS-GGG--EEEEEEEEEESSHHHHHHHHHHSHHHHTT-B-GGG-EEEEEEEEEE--/----------EEEEEEEEBPTT-HHHHHHHHHHHHHHHHHHHHTTSEEEEEEEESS--SSS-GGG--EEEEEEEEEESSHHHHHHHHHHSHHHHTT-B-GGG-EEEEEEEEEE--

pLDDT: mean 94.03, std 13.35, range [28.03, 98.94]